Protein AF-0000000076754221 (afdb_homodimer)

Structure (mmCIF, N/CA/C/O backbone):
data_AF-0000000076754221-model_v1
#
loop_
_entity.id
_entity.type
_entity.pdbx_description
1 polymer 'Acetyltransferase, GNAT family'
#
loop_
_atom_site.group_PDB
_atom_site.id
_atom_site.type_symbol
_atom_site.label_atom_id
_atom_site.label_alt_id
_atom_site.label_comp_id
_atom_site.label_asym_id
_atom_site.label_entity_id
_atom_site.label_seq_id
_atom_site.pdbx_PDB_ins_code
_atom_site.Cartn_x
_atom_site.Cartn_y
_atom_site.Cartn_z
_atom_site.occupancy
_atom_site.B_iso_or_equiv
_atom_site.auth_seq_id
_atom_site.auth_comp_id
_atom_site.auth_asym_id
_atom_site.auth_atom_id
_atom_site.pdbx_PDB_model_num
ATOM 1 N N . MET A 1 1 ? -5.25 28.203 28.406 1 48.31 1 MET A N 1
ATOM 2 C CA . MET A 1 1 ? -6.469 28.344 27.609 1 48.31 1 MET A CA 1
ATOM 3 C C . MET A 1 1 ? -6.492 27.328 26.469 1 48.31 1 MET A C 1
ATOM 5 O O . MET A 1 1 ? -5.461 27.078 25.844 1 48.31 1 MET A O 1
ATOM 9 N N . THR A 1 2 ? -7.422 26.406 26.375 1 66.31 2 THR A N 1
ATOM 10 C CA . THR A 1 2 ? -7.41 25.344 25.375 1 66.31 2 THR A CA 1
ATOM 11 C C . THR A 1 2 ? -7.492 25.922 23.969 1 66.31 2 THR A C 1
ATOM 13 O O . THR A 1 2 ? -8.312 26.797 23.688 1 66.31 2 THR A O 1
ATOM 16 N N . GLN A 1 3 ? -6.383 25.859 23.156 1 85.06 3 GLN A N 1
ATOM 17 C CA . GLN A 1 3 ? -6.332 26.375 21.797 1 85.06 3 GLN A CA 1
ATOM 18 C C . GLN A 1 3 ? -7.527 25.906 20.969 1 85.06 3 GLN A C 1
ATOM 20 O O . GLN A 1 3 ? -7.941 24.75 21.094 1 85.06 3 GLN A O 1
ATOM 25 N N . ASN A 1 4 ? -8.188 26.953 20.406 1 93.69 4 ASN A N 1
ATOM 26 C CA . ASN A 1 4 ? -9.289 26.609 19.5 1 93.69 4 ASN A CA 1
ATOM 27 C C . ASN A 1 4 ? -8.773 26.047 18.172 1 93.69 4 ASN A C 1
ATOM 29 O O . ASN A 1 4 ? -8.141 26.766 17.406 1 93.69 4 ASN A O 1
ATOM 33 N N . ILE A 1 5 ? -8.93 24.781 17.969 1 97.44 5 ILE A N 1
ATOM 34 C CA . ILE A 1 5 ? -8.523 24.109 16.75 1 97.44 5 ILE A CA 1
ATOM 35 C C . ILE A 1 5 ? -9.758 23.781 15.906 1 97.44 5 ILE A C 1
ATOM 37 O O . ILE A 1 5 ? -10.695 23.141 16.391 1 97.44 5 ILE A O 1
ATOM 41 N N . GLU A 1 6 ? -9.797 24.281 14.641 1 98.38 6 GLU A N 1
ATOM 42 C CA . GLU A 1 6 ? -10.922 24.062 13.734 1 98.38 6 GLU A CA 1
ATOM 43 C C . GLU A 1 6 ? -10.453 23.469 12.414 1 98.38 6 GLU A C 1
ATOM 45 O O . GLU A 1 6 ? -9.328 23.719 11.977 1 98.38 6 GLU A O 1
ATOM 50 N N . LEU A 1 7 ? -11.281 22.656 11.875 1 98.81 7 LEU A N 1
ATOM 51 C CA . LEU A 1 7 ? -11.094 22.172 10.516 1 98.81 7 LEU A CA 1
ATOM 52 C C . LEU A 1 7 ? -12.055 22.859 9.547 1 98.81 7 LEU A C 1
ATOM 54 O O . LEU A 1 7 ? -13.273 22.75 9.703 1 98.81 7 LEU A O 1
ATOM 58 N N . VAL A 1 8 ? -11.484 23.562 8.586 1 98.69 8 VAL A N 1
ATOM 59 C CA . VAL A 1 8 ? -12.328 24.344 7.68 1 98.69 8 VAL A CA 1
ATOM 60 C C . VAL A 1 8 ? -11.836 24.156 6.246 1 98.69 8 VAL A C 1
ATOM 62 O O . VAL A 1 8 ? -10.727 23.672 6.016 1 98.69 8 VAL A O 1
ATOM 65 N N . SER A 1 9 ? -12.688 24.547 5.281 1 98.69 9 SER A N 1
ATOM 66 C CA . SER A 1 9 ? -12.25 24.516 3.889 1 98.69 9 SER A CA 1
ATOM 67 C C . SER A 1 9 ? -11.172 25.562 3.625 1 98.69 9 SER A C 1
ATOM 69 O O . SER A 1 9 ? -11.188 26.641 4.219 1 98.69 9 SER A O 1
ATOM 71 N N . PHE A 1 10 ? -10.281 25.203 2.729 1 98.75 10 PHE A N 1
ATOM 72 C CA . PHE A 1 10 ? -9.32 26.203 2.262 1 98.75 10 PHE A CA 1
ATOM 73 C C . PHE A 1 10 ? -10.016 27.266 1.421 1 98.75 10 PHE A C 1
ATOM 75 O O . PHE A 1 10 ? -11.039 27 0.789 1 98.75 10 PHE A O 1
ATOM 82 N N . ASN A 1 11 ? -9.539 28.438 1.477 1 98.12 11 ASN A N 1
ATOM 83 C CA . ASN A 1 11 ? -9.812 29.531 0.555 1 98.12 11 ASN A CA 1
ATOM 84 C C . ASN A 1 11 ? -8.523 30.25 0.145 1 98.12 11 ASN A C 1
ATOM 86 O O . ASN A 1 11 ? -7.43 29.812 0.498 1 98.12 11 ASN A O 1
ATOM 90 N N . GLU A 1 12 ? -8.602 31.25 -0.594 1 98 12 GLU A N 1
ATOM 91 C CA . GLU A 1 12 ? -7.41 31.922 -1.114 1 98 12 GLU A CA 1
ATOM 92 C C . GLU A 1 12 ? -6.527 32.438 0.019 1 98 12 GLU A C 1
ATOM 94 O O . GLU A 1 12 ? -5.301 32.344 -0.043 1 98 12 GLU A O 1
ATOM 99 N N . ASN A 1 13 ? -7.117 33 1.005 1 98.12 13 ASN A N 1
ATOM 100 C CA . ASN A 1 13 ? -6.367 33.531 2.133 1 98.12 13 ASN A CA 1
ATOM 101 C C . ASN A 1 13 ? -5.609 32.469 2.883 1 98.12 13 ASN A C 1
ATOM 103 O O . ASN A 1 13 ? -4.449 32.625 3.252 1 98.12 13 ASN A O 1
ATOM 107 N N . LYS A 1 14 ? -6.266 31.438 3.1 1 98.56 14 LYS A N 1
ATOM 108 C CA . LYS A 1 14 ? -5.633 30.312 3.801 1 98.56 14 LYS A CA 1
ATOM 109 C C . LYS A 1 14 ? -4.551 29.672 2.939 1 98.56 14 LYS A C 1
ATOM 111 O O . LYS A 1 14 ? -3.518 29.234 3.455 1 98.56 14 LYS A O 1
ATOM 116 N N . LEU A 1 15 ? -4.812 29.625 1.638 1 98.69 15 LEU A N 1
ATOM 117 C CA . LEU A 1 15 ? -3.771 29.156 0.726 1 98.69 15 LEU A CA 1
ATOM 118 C C . LEU A 1 15 ? -2.529 30.047 0.838 1 98.69 15 LEU A C 1
ATOM 120 O O . LEU A 1 15 ? -1.405 29.531 0.859 1 98.69 15 LEU A O 1
ATOM 124 N N . ARG A 1 16 ? -2.781 31.328 0.866 1 98.56 16 ARG A N 1
ATOM 125 C CA . ARG A 1 16 ? -1.656 32.25 0.98 1 98.56 16 ARG A CA 1
ATOM 126 C C . ARG A 1 16 ? -0.883 32 2.273 1 98.56 16 ARG A C 1
ATOM 128 O O . ARG A 1 16 ? 0.35 32 2.273 1 98.56 16 ARG A O 1
ATOM 135 N N . ALA A 1 17 ? -1.583 31.828 3.326 1 98.25 17 ALA A N 1
ATOM 136 C CA . ALA A 1 17 ? -0.956 31.609 4.625 1 98.25 17 ALA A CA 1
ATOM 137 C C . ALA A 1 17 ? -0.091 30.344 4.605 1 98.25 17 ALA A C 1
ATOM 139 O O . ALA A 1 17 ? 1.051 30.359 5.07 1 98.25 17 ALA A O 1
ATOM 140 N N . VAL A 1 18 ? -0.614 29.219 4 1 98.06 18 VAL A N 1
ATOM 141 C CA . VAL A 1 18 ? 0.148 27.984 4.043 1 98.06 18 VAL A CA 1
ATOM 142 C C . VAL A 1 18 ? 1.281 28.031 3.021 1 98.06 18 VAL A C 1
ATOM 144 O O . VAL A 1 18 ? 2.324 27.406 3.209 1 98.06 18 VAL A O 1
ATOM 147 N N . TRP A 1 19 ? 1.092 28.797 1.983 1 98.62 19 TRP A N 1
ATOM 148 C CA . TRP A 1 19 ? 2.197 29.031 1.06 1 98.62 19 TRP A CA 1
ATOM 149 C C . TRP A 1 19 ? 3.369 29.688 1.771 1 98.62 19 TRP A C 1
ATOM 151 O O . TRP A 1 19 ? 4.512 29.25 1.648 1 98.62 19 TRP A O 1
ATOM 161 N N . GLU A 1 20 ? 3.082 30.703 2.508 1 97.81 20 GLU A N 1
ATOM 162 C CA . GLU A 1 20 ? 4.113 31.438 3.242 1 97.81 20 GLU A CA 1
ATOM 163 C C . GLU A 1 20 ? 4.789 30.547 4.273 1 97.81 20 GLU A C 1
ATOM 165 O O . GLU A 1 20 ? 6.008 30.609 4.461 1 97.81 20 GLU A O 1
ATOM 170 N N . LEU A 1 21 ? 4.062 29.719 4.828 1 96.81 21 LEU A N 1
ATOM 171 C CA . LEU A 1 21 ? 4.535 28.891 5.93 1 96.81 21 LEU A CA 1
ATOM 172 C C . LEU A 1 21 ? 5.328 27.688 5.41 1 96.81 21 LEU A C 1
ATOM 174 O O . LEU A 1 21 ? 6.332 27.297 6.012 1 96.81 21 LEU A O 1
ATOM 178 N N . GLY A 1 22 ? 4.844 27.172 4.27 1 97.06 22 GLY A N 1
ATOM 179 C 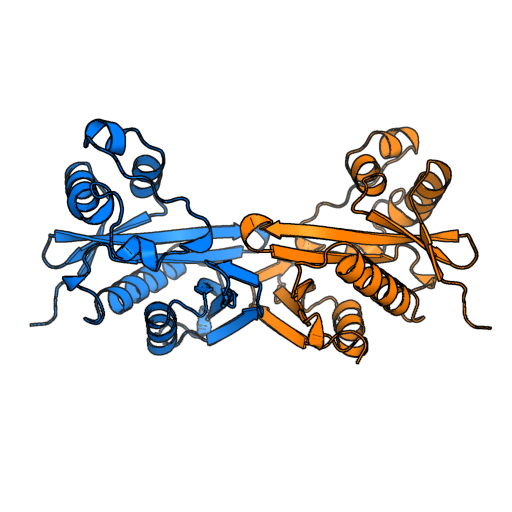CA . GLY A 1 22 ? 5.312 25.828 3.982 1 97.06 22 GLY A CA 1
ATOM 180 C C . GLY A 1 22 ? 5.828 25.672 2.564 1 97.06 22 GLY A C 1
ATOM 181 O O . GLY A 1 22 ? 6.527 24.703 2.26 1 97.06 22 GLY A O 1
ATOM 182 N N . PHE A 1 23 ? 5.605 26.625 1.66 1 98.25 23 PHE A N 1
ATOM 183 C CA . PHE A 1 23 ? 5.871 26.312 0.26 1 98.25 23 PHE A CA 1
ATOM 184 C C . PHE A 1 23 ? 6.691 27.422 -0.395 1 98.25 23 PHE A C 1
ATOM 186 O O . PHE A 1 23 ? 6.965 27.359 -1.596 1 98.25 23 PHE A O 1
ATOM 193 N N . ARG A 1 24 ? 7.02 28.359 0.407 1 97.25 24 ARG A N 1
ATOM 194 C CA . ARG A 1 24 ? 7.824 29.453 -0.128 1 97.25 24 ARG A CA 1
ATOM 195 C C . ARG A 1 24 ? 9.312 29.125 -0.063 1 97.25 24 ARG A C 1
ATOM 197 O O . ARG A 1 24 ? 10.055 29.406 -1.004 1 97.25 24 ARG A O 1
ATOM 204 N N . ASP A 1 25 ? 9.695 28.484 0.996 1 96.19 25 ASP A N 1
ATOM 205 C CA . ASP A 1 25 ? 11.102 28.156 1.229 1 96.19 25 ASP A CA 1
ATOM 206 C C . ASP A 1 25 ? 11.492 26.859 0.531 1 96.19 25 ASP A C 1
ATOM 208 O O . ASP A 1 25 ? 10.688 25.938 0.432 1 96.19 25 ASP A O 1
ATOM 212 N N . SER A 1 26 ? 12.758 26.766 0.149 1 95.06 26 SER A N 1
ATOM 213 C CA . SER A 1 26 ? 13.234 25.594 -0.593 1 95.06 26 SER A CA 1
ATOM 214 C C . SER A 1 26 ? 13.414 24.391 0.323 1 95.06 26 SER A C 1
ATOM 216 O O . SER A 1 26 ? 13.32 23.25 -0.124 1 95.06 26 SER A O 1
ATOM 218 N N . GLU A 1 27 ? 13.648 24.641 1.594 1 94.69 27 GLU A N 1
ATOM 219 C CA . GLU A 1 27 ? 13.883 23.531 2.521 1 94.69 27 GLU A CA 1
ATOM 220 C C . GLU A 1 27 ? 13.133 23.75 3.836 1 94.69 27 GLU A C 1
ATOM 222 O O . GLU A 1 27 ? 13.758 23.859 4.895 1 94.69 27 GLU A O 1
ATOM 227 N N . PRO A 1 28 ? 11.867 23.719 3.699 1 95.75 28 PRO A N 1
ATOM 228 C CA . PRO A 1 28 ? 11.117 23.906 4.949 1 95.75 28 PRO A CA 1
ATOM 229 C C . PRO A 1 28 ? 11.242 22.703 5.883 1 95.75 28 PRO A C 1
ATOM 231 O O . PRO A 1 28 ? 11.414 21.562 5.418 1 95.75 28 PRO A O 1
ATOM 234 N N . GLU A 1 29 ? 11.109 22.844 7.129 1 95.19 29 GLU A N 1
ATOM 235 C CA . GLU A 1 29 ? 11.312 21.797 8.125 1 95.19 29 GLU A CA 1
ATOM 236 C C . GLU A 1 29 ? 10.305 20.672 7.961 1 95.19 29 GLU A C 1
ATOM 238 O O . GLU A 1 29 ? 10.656 19.5 8.047 1 95.19 29 GLU A O 1
ATOM 243 N N . TRP A 1 30 ? 9.094 21.016 7.758 1 96.44 30 TRP A N 1
ATOM 244 C CA . TRP A 1 30 ? 8.047 20 7.676 1 96.44 30 TRP A CA 1
ATOM 245 C C . TRP A 1 30 ? 8.359 18.984 6.578 1 96.44 30 TRP A C 1
ATOM 247 O O . TRP A 1 30 ? 8.023 17.797 6.703 1 96.44 30 TRP A O 1
ATOM 257 N N . ALA A 1 31 ? 8.992 19.406 5.523 1 96.5 31 ALA A N 1
ATOM 258 C CA . ALA A 1 31 ? 9.266 18.562 4.371 1 96.5 31 ALA A CA 1
ATOM 259 C C . ALA A 1 31 ? 10.336 17.516 4.699 1 96.5 31 ALA A C 1
ATOM 261 O O . ALA A 1 31 ? 10.43 16.484 4.031 1 96.5 31 ALA A O 1
ATOM 262 N N . ARG A 1 32 ? 11.07 17.766 5.742 1 94.31 32 ARG A N 1
ATOM 263 C CA . ARG A 1 32 ? 12.102 16.844 6.176 1 94.31 32 ARG A CA 1
ATOM 264 C C . ARG A 1 32 ? 11.484 15.586 6.789 1 94.31 32 ARG A C 1
ATOM 266 O O . ARG A 1 32 ? 12.141 14.547 6.875 1 94.31 32 ARG A O 1
ATOM 273 N N . TRP A 1 33 ? 10.281 15.68 7.133 1 93.44 33 TRP A N 1
ATOM 274 C CA . TRP A 1 33 ? 9.656 14.57 7.855 1 93.44 33 TRP A CA 1
ATOM 275 C C . TRP A 1 33 ? 8.531 13.953 7.043 1 93.44 33 TRP A C 1
ATOM 277 O O . TRP A 1 33 ? 8.102 12.828 7.316 1 93.44 33 TRP A O 1
ATOM 287 N N . ASP A 1 34 ? 8.078 14.75 6.133 1 95.44 34 ASP A N 1
ATOM 288 C CA . ASP A 1 34 ? 6.984 14.273 5.301 1 95.44 34 ASP A CA 1
ATOM 289 C C . ASP A 1 34 ? 7.508 13.516 4.078 1 95.44 34 ASP A C 1
ATOM 291 O O . ASP A 1 34 ? 7.586 14.078 2.984 1 95.44 34 ASP A O 1
ATOM 295 N N . ALA A 1 35 ? 7.809 12.273 4.227 1 95.69 35 ALA A N 1
ATOM 296 C CA . ALA A 1 35 ? 8.242 11.336 3.191 1 95.69 35 ALA A CA 1
ATOM 297 C C . ALA A 1 35 ? 9.383 11.93 2.367 1 95.69 35 ALA A C 1
ATOM 299 O O . ALA A 1 35 ? 9.344 11.906 1.135 1 95.69 35 ALA A O 1
ATOM 300 N N . PRO A 1 36 ? 10.383 12.391 3.02 1 96.06 36 PRO A N 1
ATOM 301 C CA . PRO A 1 36 ? 11.469 13.078 2.314 1 96.06 36 PRO A CA 1
ATOM 302 C C . PRO A 1 36 ? 12.18 12.172 1.307 1 96.06 36 PRO A C 1
ATOM 304 O O . PRO A 1 36 ? 12.812 12.664 0.366 1 96.06 36 PRO A O 1
ATOM 307 N N . TYR A 1 37 ? 11.953 10.93 1.404 1 95.56 37 TYR A N 1
ATOM 308 C CA . TYR A 1 37 ? 12.633 9.945 0.57 1 95.56 37 TYR A CA 1
ATOM 309 C C . TYR A 1 37 ? 12 9.883 -0.817 1 95.56 37 TYR A C 1
ATOM 311 O O . TYR A 1 37 ? 12.562 9.273 -1.732 1 95.56 37 TYR A O 1
ATOM 319 N N . PHE A 1 38 ? 10.953 10.5 -1.11 1 95.38 38 PHE A N 1
ATOM 320 C CA . PHE A 1 38 ? 10.375 10.594 -2.445 1 95.38 38 PHE A CA 1
ATOM 321 C C . PHE A 1 38 ? 10.898 11.828 -3.174 1 95.38 38 PHE A C 1
ATOM 323 O O . PHE A 1 38 ? 10.828 11.906 -4.402 1 95.38 38 PHE A O 1
ATOM 330 N N . GLN A 1 39 ? 11.383 12.781 -2.441 1 91.62 39 GLN A N 1
ATOM 331 C CA . GLN A 1 39 ? 11.992 14 -2.965 1 91.62 39 GLN A CA 1
ATOM 332 C C . GLN A 1 39 ? 11.023 14.75 -3.877 1 91.62 39 GLN A C 1
ATOM 334 O O . GLN A 1 39 ? 11.391 15.18 -4.969 1 91.62 39 GLN A O 1
ATOM 339 N N . GLU A 1 40 ? 9.773 14.922 -3.375 1 92.75 40 GLU A N 1
ATOM 340 C CA . GLU A 1 40 ? 8.727 15.477 -4.238 1 92.75 40 GLU A CA 1
ATOM 341 C C . GLU A 1 40 ? 8.422 16.922 -3.875 1 92.75 40 GLU A C 1
ATOM 343 O O . GLU A 1 40 ? 7.734 17.625 -4.621 1 92.75 40 GLU A O 1
ATOM 348 N N . TYR A 1 41 ? 8.992 17.406 -2.838 1 96.56 41 TYR A N 1
ATOM 349 C CA . TYR A 1 41 ? 8.727 18.781 -2.414 1 96.56 41 TYR A CA 1
ATOM 350 C C . TYR A 1 41 ? 9.172 19.781 -3.475 1 96.56 41 TYR A C 1
ATOM 352 O O . TYR A 1 41 ? 10.242 19.625 -4.062 1 96.56 41 TYR A O 1
ATOM 360 N N . GLN A 1 42 ? 8.312 20.812 -3.635 1 96.31 42 GLN A N 1
ATOM 361 C CA . GLN A 1 42 ? 8.609 21.922 -4.52 1 96.31 42 GLN A CA 1
ATOM 362 C C . GLN A 1 42 ? 8.211 23.25 -3.885 1 96.31 42 GLN A C 1
ATOM 364 O O . GLN A 1 42 ? 7.094 23.391 -3.377 1 96.31 42 GLN A O 1
ATOM 369 N N . ALA A 1 43 ? 9.133 24.141 -3.947 1 97.88 43 ALA A N 1
ATOM 370 C CA . ALA A 1 43 ? 8.828 25.5 -3.521 1 97.88 43 ALA A CA 1
ATOM 371 C C . ALA A 1 43 ? 8.273 26.328 -4.68 1 97.88 43 ALA A C 1
ATOM 373 O O . ALA A 1 43 ? 8.531 26.016 -5.848 1 97.88 43 ALA A O 1
ATOM 374 N N . TYR A 1 44 ? 7.527 27.312 -4.328 1 98.5 44 TYR A N 1
ATOM 375 C CA . TYR A 1 44 ? 6.98 28.25 -5.301 1 98.5 44 TYR A CA 1
ATOM 376 C C . TYR A 1 44 ? 7.395 29.672 -4.977 1 98.5 44 TYR A C 1
ATOM 378 O O . TYR A 1 44 ? 7.125 30.172 -3.883 1 98.5 44 TYR A O 1
ATOM 386 N N . GLU A 1 45 ? 7.941 30.328 -5.895 1 97.25 45 GLU A N 1
ATOM 387 C CA . GLU A 1 45 ? 8.492 31.656 -5.668 1 97.25 45 GLU A CA 1
ATOM 388 C C . GLU A 1 45 ? 7.375 32.688 -5.461 1 97.25 45 GLU A C 1
ATOM 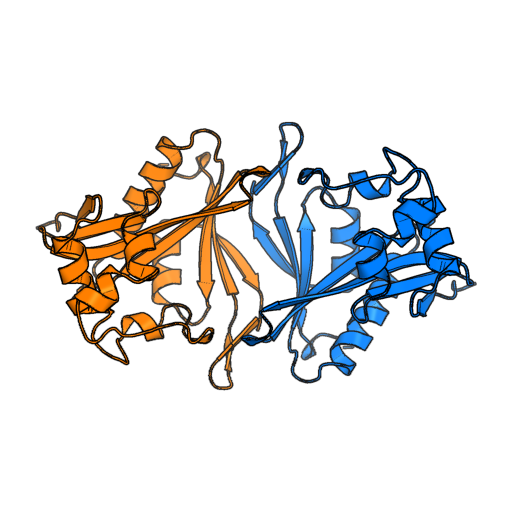390 O O . GLU A 1 45 ? 7.512 33.594 -4.652 1 97.25 45 GLU A O 1
ATOM 395 N N . SER A 1 46 ? 6.312 32.531 -6.234 1 98.31 46 SER A N 1
ATOM 396 C CA . SER A 1 46 ? 5.191 33.438 -6.102 1 98.31 46 SER A CA 1
ATOM 397 C C . SER A 1 46 ? 3.926 32.719 -5.664 1 98.31 46 SER A C 1
ATOM 399 O O . SER A 1 46 ? 3.762 31.516 -5.93 1 98.31 46 SER A O 1
ATOM 401 N N . PHE A 1 47 ? 3.109 33.5 -5.031 1 98.5 47 PHE A N 1
ATOM 402 C CA . PHE A 1 47 ? 1.821 32.906 -4.656 1 98.5 47 PHE A CA 1
ATOM 403 C C . PHE A 1 47 ? 1.024 32.531 -5.891 1 98.5 47 PHE A C 1
ATOM 405 O O . PHE A 1 47 ? 0.306 31.516 -5.875 1 98.5 47 PHE A O 1
ATOM 412 N N . GLU A 1 48 ? 1.137 33.25 -6.926 1 98.44 48 GLU A N 1
ATOM 413 C CA . GLU A 1 48 ? 0.419 32.938 -8.164 1 98.44 48 GLU A CA 1
ATOM 414 C C . GLU A 1 48 ? 0.815 31.578 -8.711 1 98.44 48 GLU A C 1
ATOM 416 O O . GLU A 1 48 ? -0.044 30.797 -9.125 1 98.44 48 GLU A O 1
ATOM 421 N N . ASP A 1 49 ? 2.098 31.328 -8.695 1 98.56 49 ASP A N 1
ATOM 422 C CA . ASP A 1 49 ? 2.578 30.016 -9.141 1 98.56 49 ASP A CA 1
ATOM 423 C C . ASP A 1 49 ? 2.055 28.906 -8.242 1 98.56 49 ASP A C 1
ATOM 425 O O . ASP A 1 49 ? 1.653 27.844 -8.727 1 98.56 49 ASP A O 1
ATOM 429 N N . PHE A 1 50 ? 2.086 29.203 -7.016 1 98.69 50 PHE A N 1
ATOM 430 C CA . PHE A 1 50 ? 1.573 28.234 -6.055 1 98.69 50 PHE A CA 1
ATOM 431 C C . PHE A 1 50 ? 0.083 27.984 -6.27 1 98.69 50 PHE A C 1
ATOM 433 O O . PHE A 1 50 ? -0.361 26.844 -6.363 1 98.69 50 PHE A O 1
ATOM 440 N N . ALA A 1 51 ? -0.654 29 -6.348 1 98.5 51 ALA A N 1
ATOM 441 C CA . ALA A 1 51 ? -2.109 28.938 -6.457 1 98.5 51 ALA A CA 1
ATOM 442 C C . ALA A 1 51 ? -2.531 28.203 -7.719 1 98.5 51 ALA A C 1
ATOM 444 O O . ALA A 1 51 ? -3.627 27.625 -7.777 1 98.5 51 ALA A O 1
ATOM 445 N N . SER A 1 52 ? -1.678 28.109 -8.742 1 98.06 52 SER A N 1
ATOM 446 C CA . SER A 1 52 ? -1.993 27.438 -10.008 1 98.06 52 SER A CA 1
ATOM 447 C C . SER A 1 52 ? -1.435 26.016 -10.039 1 98.06 52 SER A C 1
ATOM 449 O O . SER A 1 52 ? -1.575 25.312 -11.039 1 98.06 52 SER A O 1
ATOM 451 N N . SER A 1 53 ? -0.85 25.641 -8.977 1 98.31 53 SER A N 1
ATOM 452 C CA . SER A 1 53 ? -0.166 24.359 -8.93 1 98.31 53 SER A CA 1
ATOM 453 C C . SER A 1 53 ? -1.133 23.234 -8.57 1 98.31 53 SER A C 1
ATOM 455 O O . SER A 1 53 ? -2.266 23.484 -8.156 1 98.31 53 SER A O 1
ATOM 457 N N . GLY A 1 54 ? -0.681 22 -8.719 1 98 54 GLY A N 1
ATOM 458 C CA . GLY A 1 54 ? -1.438 20.828 -8.289 1 98 54 GLY A CA 1
ATOM 459 C C . GLY A 1 54 ? -1.607 20.766 -6.781 1 98 54 GLY A C 1
ATOM 460 O O . GLY A 1 54 ? -2.604 20.219 -6.293 1 98 54 GLY A O 1
ATOM 461 N N . VAL A 1 55 ? -0.615 21.281 -6.047 1 98.19 55 VAL A N 1
ATOM 462 C CA . VAL A 1 55 ? -0.699 21.297 -4.59 1 98.19 55 VAL A CA 1
ATOM 463 C C . VAL A 1 55 ? -1.904 22.125 -4.152 1 98.19 55 VAL A C 1
ATOM 465 O O . VAL A 1 55 ? -2.697 21.672 -3.318 1 98.19 55 VAL A O 1
ATOM 468 N N . ALA A 1 56 ? -1.991 23.312 -4.695 1 98.69 56 ALA A N 1
ATOM 469 C CA . ALA A 1 56 ? -3.121 24.172 -4.363 1 98.69 56 ALA A CA 1
ATOM 470 C C . ALA A 1 56 ? -4.445 23.516 -4.734 1 98.69 56 ALA A C 1
ATOM 472 O O . ALA A 1 56 ? -5.41 23.562 -3.971 1 98.69 56 ALA A O 1
ATOM 473 N N . ALA A 1 57 ? -4.52 22.922 -5.922 1 98.69 57 ALA A N 1
ATOM 474 C CA . ALA A 1 57 ? -5.727 22.219 -6.348 1 98.69 57 ALA A CA 1
ATOM 475 C C . ALA A 1 57 ? -6.102 21.125 -5.363 1 98.69 57 ALA A C 1
ATOM 477 O O . ALA A 1 57 ? -7.277 20.938 -5.035 1 98.69 57 ALA A O 1
ATOM 478 N N . PHE A 1 58 ? -5.133 20.469 -4.895 1 98.62 58 PHE A N 1
ATOM 479 C CA . PHE A 1 58 ? -5.328 19.422 -3.896 1 98.62 58 PHE A CA 1
ATOM 480 C C . PHE A 1 58 ? -5.863 20.016 -2.598 1 98.62 58 PHE A C 1
ATOM 482 O O . PHE A 1 58 ? -6.863 19.531 -2.057 1 98.62 58 PHE A O 1
ATOM 489 N N . LEU A 1 59 ? -5.266 21.031 -2.088 1 98.81 59 LEU A N 1
ATOM 490 C CA . LEU A 1 59 ? -5.656 21.672 -0.832 1 98.81 59 LEU A CA 1
ATOM 491 C C . LEU A 1 59 ? -7.09 22.188 -0.906 1 98.81 59 LEU A C 1
ATOM 493 O O . LEU A 1 59 ? -7.809 22.188 0.096 1 98.81 59 LEU A O 1
ATOM 497 N N . LEU A 1 60 ? -7.512 22.562 -2.072 1 98.75 60 LEU A N 1
ATOM 498 C CA . LEU A 1 60 ? -8.836 23.141 -2.26 1 98.75 60 LEU A CA 1
ATOM 499 C C . LEU A 1 60 ? -9.891 22.062 -2.432 1 98.75 60 LEU A C 1
ATOM 501 O O . LEU A 1 60 ? -11.094 22.344 -2.371 1 98.75 60 LEU A O 1
ATOM 505 N N . SER A 1 61 ? -9.477 20.828 -2.598 1 98.56 61 SER A N 1
ATOM 506 C CA . SER A 1 61 ? -10.406 19.734 -2.863 1 98.56 61 SER A CA 1
ATOM 507 C C . SER A 1 61 ? -11.242 19.406 -1.629 1 98.56 61 SER A C 1
ATOM 509 O O . SER A 1 61 ? -10.914 19.844 -0.521 1 98.56 61 SER A O 1
ATOM 511 N N . GLU A 1 62 ? -12.305 18.656 -1.817 1 97.62 62 GLU A N 1
ATOM 512 C CA . GLU A 1 62 ? -13.227 18.297 -0.742 1 97.62 62 GLU A CA 1
ATOM 513 C C . GLU A 1 62 ? -12.602 17.281 0.198 1 97.62 62 GLU A C 1
ATOM 515 O O . GLU A 1 62 ? -13.133 17.016 1.284 1 97.62 62 GLU A O 1
ATOM 520 N N . ARG A 1 63 ? -11.531 16.672 -0.109 1 98.19 63 ARG A N 1
ATOM 521 C CA . ARG A 1 63 ? -10.93 15.633 0.715 1 98.19 63 ARG A CA 1
ATOM 522 C C . ARG A 1 63 ? -9.906 16.219 1.677 1 98.19 63 ARG A C 1
ATOM 524 O O . ARG A 1 63 ? -9.227 15.484 2.396 1 98.19 63 ARG A O 1
ATOM 531 N N . VAL A 1 64 ? -9.766 17.547 1.573 1 98.94 64 VAL A N 1
ATOM 532 C CA . VAL A 1 64 ? -8.797 18.203 2.436 1 98.94 64 VAL A CA 1
ATOM 533 C C . VAL A 1 64 ? -9.484 19.297 3.262 1 98.94 64 VAL A C 1
ATOM 535 O O . VAL A 1 64 ? -10.414 19.938 2.785 1 98.94 64 VAL A O 1
ATOM 538 N N . ARG A 1 65 ? -9.031 19.438 4.508 1 98.94 65 ARG A N 1
ATOM 539 C CA . ARG A 1 65 ? -9.406 20.578 5.332 1 98.94 65 ARG A CA 1
ATOM 540 C C . ARG A 1 65 ? -8.172 21.266 5.914 1 98.94 65 ARG A C 1
ATOM 542 O O . ARG A 1 65 ? -7.168 20.609 6.195 1 98.94 65 ARG A O 1
ATOM 549 N N . CYS A 1 66 ? -8.344 22.516 6.086 1 98.94 66 CYS A N 1
ATOM 550 C CA . CYS A 1 66 ? -7.316 23.344 6.723 1 98.94 66 CYS A CA 1
ATOM 551 C C . CYS A 1 66 ? -7.406 23.25 8.242 1 98.94 66 CYS A C 1
ATOM 553 O O . CYS A 1 66 ? -8.492 23.328 8.812 1 98.94 66 CYS A O 1
ATOM 555 N N . ILE A 1 67 ? -6.285 23.016 8.844 1 98.81 67 ILE A N 1
ATOM 556 C CA . ILE A 1 67 ? -6.191 23.125 10.297 1 98.81 67 ILE A CA 1
ATOM 557 C C . ILE A 1 67 ? -5.973 24.594 10.688 1 98.81 67 ILE A C 1
ATOM 559 O O . ILE A 1 67 ? -4.945 25.188 10.352 1 98.81 67 ILE A O 1
ATOM 563 N N . GLN A 1 68 ? -6.938 25.125 11.445 1 97.94 68 GLN A N 1
ATOM 564 C CA . GLN A 1 68 ? -6.84 26.484 11.953 1 97.94 68 GLN A CA 1
ATOM 565 C C . GLN A 1 68 ? -6.699 26.5 13.469 1 97.94 68 GLN A C 1
ATOM 567 O O . GLN A 1 68 ? -7.449 25.828 14.172 1 97.94 68 GLN A O 1
ATOM 572 N N . VAL A 1 69 ? -5.68 27.25 13.922 1 97.44 69 VAL A N 1
ATOM 573 C CA . VAL A 1 69 ? -5.504 27.484 15.352 1 97.44 69 VAL A CA 1
ATOM 574 C C . VAL A 1 69 ? -5.711 28.969 15.648 1 97.44 69 VAL A C 1
ATOM 576 O O . VAL A 1 69 ? -4.961 29.828 15.164 1 97.44 69 VAL A O 1
ATOM 579 N N . GLU A 1 70 ? -6.719 29.297 16.391 1 95.19 70 GLU A N 1
ATOM 580 C CA . GLU A 1 70 ? -7.051 30.688 16.688 1 95.19 70 GLU A CA 1
ATOM 581 C C . GLU A 1 70 ? -7.184 31.516 15.414 1 95.19 70 GLU A C 1
ATOM 583 O O . GLU A 1 70 ? -6.613 32.594 15.312 1 95.19 70 GLU A O 1
ATOM 588 N N . GLY A 1 71 ? -7.727 30.875 14.445 1 95.06 71 GLY A N 1
ATOM 589 C CA . GLY A 1 71 ? -8.055 31.562 13.203 1 95.06 71 GLY A CA 1
ATOM 590 C C . GLY A 1 71 ? -6.926 31.562 12.195 1 95.06 71 GLY A C 1
ATOM 591 O O . GLY A 1 71 ? -7.09 32.031 11.062 1 95.06 71 GLY A O 1
ATOM 592 N N . GLN A 1 72 ? -5.789 31.031 12.602 1 96.69 72 GLN A N 1
ATOM 593 C CA . GLN A 1 72 ? -4.629 31 11.719 1 96.69 72 GLN A CA 1
ATOM 594 C C . GLN A 1 72 ? -4.457 29.641 11.07 1 96.69 72 GLN A C 1
ATOM 596 O O . GLN A 1 72 ? -4.484 28.609 11.758 1 96.69 72 GLN A O 1
ATOM 601 N N . ALA A 1 73 ? -4.266 29.656 9.727 1 98.38 73 ALA A N 1
ATOM 602 C CA . ALA A 1 73 ? -4.004 28.422 9 1 98.38 73 ALA A CA 1
ATOM 603 C C . ALA A 1 73 ? -2.604 27.891 9.297 1 98.38 73 ALA A C 1
ATOM 605 O O . ALA A 1 73 ? -1.611 28.594 9.07 1 98.38 73 ALA A O 1
ATOM 606 N N . VAL A 1 74 ? -2.492 26.594 9.734 1 98.19 74 VAL A N 1
ATOM 607 C CA . VAL A 1 74 ? -1.171 26.141 10.156 1 98.19 74 VAL A CA 1
ATOM 608 C C . VAL A 1 74 ? -0.864 24.797 9.516 1 98.19 74 VAL A C 1
ATOM 610 O O . VAL A 1 74 ? 0.274 24.312 9.562 1 98.19 74 VAL A O 1
ATOM 613 N N . GLY A 1 75 ? -1.926 24.125 8.938 1 98.56 75 GLY A N 1
ATOM 614 C CA . GLY A 1 75 ? -1.726 22.781 8.398 1 98.56 75 GLY A CA 1
ATOM 615 C C . GLY A 1 75 ? -2.938 22.266 7.652 1 98.56 75 GLY A C 1
ATOM 616 O O . GLY A 1 75 ? -3.828 23.031 7.285 1 98.56 75 GLY A O 1
ATOM 617 N N . MET A 1 76 ? -2.898 20.953 7.371 1 98.88 76 MET A N 1
ATOM 618 C CA . MET A 1 76 ? -3.996 20.312 6.645 1 98.88 76 MET A CA 1
ATOM 619 C C . MET A 1 76 ? -4.195 18.875 7.102 1 98.88 76 MET A C 1
ATOM 621 O O . MET A 1 76 ? -3.275 18.25 7.637 1 98.88 76 MET A O 1
ATOM 625 N N . VAL A 1 77 ? -5.383 18.406 7 1 98.88 77 VAL A N 1
ATOM 626 C CA . VAL A 1 77 ? -5.738 16.984 7.055 1 98.88 77 VAL A CA 1
ATOM 627 C C . VAL A 1 77 ? -6.324 16.547 5.715 1 98.88 77 VAL A C 1
ATOM 629 O O . VAL A 1 77 ? -6.871 17.375 4.973 1 98.88 77 VAL A O 1
ATOM 632 N N . SER A 1 78 ? -6.125 15.32 5.41 1 98.88 78 SER A N 1
ATOM 633 C CA . SER A 1 78 ? -6.621 14.781 4.148 1 98.88 78 SER A CA 1
ATOM 634 C C . SER A 1 78 ? -7.16 13.367 4.324 1 98.88 78 SER A C 1
ATOM 636 O O . SER A 1 78 ? -6.867 12.703 5.32 1 98.88 78 SER A O 1
ATOM 638 N N . ARG A 1 79 ? -8 12.93 3.475 1 98.81 79 ARG A N 1
ATOM 639 C CA . ARG A 1 79 ? -8.414 11.539 3.355 1 98.81 79 ARG A CA 1
ATOM 640 C C . ARG A 1 79 ? -8.406 11.086 1.898 1 98.81 79 ARG A C 1
ATOM 642 O O . ARG A 1 79 ? -8.75 11.859 1.003 1 98.81 79 ARG A O 1
ATOM 649 N N . THR A 1 80 ? -7.918 9.953 1.645 1 98.56 80 THR A N 1
ATOM 650 C CA . THR A 1 80 ? -7.793 9.398 0.302 1 98.56 80 THR A CA 1
ATOM 651 C C . THR A 1 80 ? -8.18 7.926 0.289 1 98.56 80 THR A C 1
ATOM 653 O O . THR A 1 80 ? -7.812 7.172 1.194 1 98.56 80 THR A O 1
ATOM 656 N N . TRP A 1 81 ? -8.922 7.543 -0.761 1 98.56 81 TRP A N 1
ATOM 657 C CA . TRP A 1 81 ? -9.219 6.129 -0.947 1 98.56 81 TRP A CA 1
ATOM 658 C C . TRP A 1 81 ? -7.973 5.371 -1.403 1 98.56 81 TRP A C 1
ATOM 660 O O . TRP A 1 81 ? -7.379 5.703 -2.432 1 98.56 81 TRP A O 1
ATOM 670 N N . GLU A 1 82 ? -7.539 4.445 -0.564 1 98.38 82 GLU A N 1
ATOM 671 C CA . GLU A 1 82 ? -6.594 3.463 -1.081 1 98.38 82 GLU A CA 1
ATOM 672 C C . GLU A 1 82 ? -7.25 2.564 -2.125 1 98.38 82 GLU A C 1
ATOM 674 O O . GLU A 1 82 ? -6.648 2.264 -3.158 1 98.38 82 GLU A O 1
ATOM 679 N N . ASP A 1 83 ? -8.461 2.146 -1.786 1 98.12 83 ASP A N 1
ATOM 680 C CA . ASP A 1 83 ? -9.305 1.399 -2.717 1 98.12 83 ASP A CA 1
ATOM 681 C C . ASP A 1 83 ? -10.781 1.558 -2.369 1 98.12 83 ASP A C 1
ATOM 683 O O . ASP A 1 83 ? -11.25 1.02 -1.365 1 98.12 83 ASP A O 1
ATOM 687 N N . ARG A 1 84 ? -11.469 2.258 -3.209 1 97.62 84 ARG A N 1
ATOM 688 C CA . ARG A 1 84 ? -12.867 2.559 -2.926 1 97.62 84 ARG A CA 1
ATOM 689 C C . ARG A 1 84 ? -13.719 1.294 -2.957 1 97.62 84 ARG A C 1
ATOM 691 O O . ARG A 1 84 ? -14.641 1.137 -2.152 1 97.62 84 ARG A O 1
ATOM 698 N N . GLN A 1 85 ? -13.43 0.401 -3.828 1 96.75 85 GLN A N 1
ATOM 699 C CA . GLN A 1 85 ? -14.203 -0.822 -4.004 1 96.75 85 GLN A CA 1
ATOM 700 C C . GLN A 1 85 ? -14.195 -1.666 -2.734 1 96.75 85 GLN A C 1
ATOM 702 O O . GLN A 1 85 ? -15.195 -2.297 -2.395 1 96.75 85 GLN A O 1
ATOM 707 N N . THR A 1 86 ? -13.109 -1.678 -2.025 1 98.19 86 THR A N 1
ATOM 708 C CA . THR A 1 86 ? -13 -2.529 -0.846 1 98.19 86 THR A CA 1
ATOM 709 C C . THR A 1 86 ? -13.094 -1.7 0.431 1 98.19 86 THR A C 1
ATOM 711 O O . THR A 1 86 ? -12.789 -2.189 1.521 1 98.19 86 THR A O 1
ATOM 714 N N . ARG A 1 87 ? -13.398 -0.372 0.313 1 98.38 87 ARG A N 1
ATOM 715 C CA . ARG A 1 87 ? -13.672 0.519 1.437 1 98.38 87 ARG A CA 1
ATOM 716 C C . ARG A 1 87 ? -12.422 0.722 2.291 1 98.38 87 ARG A C 1
ATOM 718 O O . ARG A 1 87 ? -12.484 0.611 3.518 1 98.38 87 ARG A O 1
ATOM 725 N N . TRP A 1 88 ? -11.32 0.881 1.619 1 98.81 88 TRP A N 1
ATOM 726 C CA . TRP A 1 88 ? -10.039 1.147 2.256 1 98.81 88 TRP A CA 1
ATOM 727 C C . TRP A 1 88 ? -9.641 2.611 2.096 1 98.81 88 TRP A C 1
ATOM 729 O O . TRP A 1 88 ? -9.312 3.055 0.992 1 98.81 88 TRP A O 1
ATOM 739 N N . MET A 1 89 ? -9.688 3.328 3.205 1 98.88 89 MET A N 1
ATOM 740 C CA . MET A 1 89 ? -9.391 4.758 3.191 1 98.88 89 MET A CA 1
ATOM 741 C C . MET A 1 89 ? -8.273 5.094 4.176 1 98.88 89 MET A C 1
ATOM 743 O O . MET A 1 89 ? -8.195 4.5 5.25 1 98.88 89 MET A O 1
ATOM 747 N N . GLU A 1 90 ? -7.441 6.02 3.828 1 98.88 90 GLU A N 1
ATOM 748 C CA . GLU A 1 90 ? -6.395 6.531 4.703 1 98.88 90 GLU A CA 1
ATOM 749 C C . GLU A 1 90 ? -6.539 8.039 4.918 1 98.88 90 GLU A C 1
ATOM 751 O O . GLU A 1 90 ? -7.051 8.742 4.051 1 98.88 90 GLU A O 1
ATOM 756 N N . VAL A 1 91 ? -6.051 8.43 6.043 1 98.88 91 VAL A N 1
ATOM 757 C CA . VAL A 1 91 ? -6.02 9.859 6.348 1 98.88 91 VAL A CA 1
ATOM 758 C C . VAL A 1 91 ? -4.57 10.336 6.449 1 98.88 91 VAL A C 1
ATOM 760 O O . VAL A 1 91 ? -3.652 9.523 6.578 1 98.88 91 VAL A O 1
ATOM 763 N N . GLY A 1 92 ? -4.398 11.562 6.285 1 98.5 92 GLY A N 1
ATOM 764 C CA . GLY A 1 92 ? -3.109 12.227 6.434 1 98.5 92 GLY A CA 1
ATOM 765 C C . GLY A 1 92 ? -3.195 13.547 7.168 1 98.5 92 GLY A C 1
ATOM 766 O O . GLY A 1 92 ? -4.285 14.094 7.348 1 98.5 92 GLY A O 1
ATOM 767 N N . ILE A 1 93 ? -2.043 14.023 7.605 1 98.69 93 ILE A N 1
ATOM 768 C CA . ILE A 1 93 ? -1.955 15.289 8.32 1 98.69 93 ILE A CA 1
ATOM 769 C C . ILE A 1 93 ? -0.576 15.914 8.102 1 98.69 93 ILE A C 1
ATOM 771 O O . ILE A 1 93 ? 0.43 15.203 8.055 1 98.69 93 ILE A O 1
ATOM 775 N N . VAL A 1 94 ? -0.582 17.141 7.938 1 98.31 94 VAL A N 1
ATOM 776 C CA . VAL A 1 94 ? 0.652 17.922 7.914 1 98.31 94 VAL A CA 1
ATOM 777 C C . VAL A 1 94 ? 0.469 19.219 8.719 1 98.31 94 VAL A C 1
ATOM 779 O O . VAL A 1 94 ? -0.541 19.906 8.57 1 98.31 94 VAL A O 1
ATOM 782 N N . ILE A 1 95 ? 1.354 19.484 9.578 1 98.06 95 ILE A N 1
ATOM 783 C CA . ILE A 1 95 ? 1.462 20.781 10.227 1 98.06 95 ILE A CA 1
ATOM 784 C C . ILE A 1 95 ? 2.652 21.547 9.648 1 98.06 95 ILE A C 1
ATOM 786 O O . ILE A 1 95 ? 3.803 21.141 9.812 1 98.06 95 ILE A O 1
ATOM 790 N N . TYR A 1 96 ? 2.381 22.625 9.023 1 97.94 96 TYR A N 1
ATOM 791 C CA . TYR A 1 96 ? 3.432 23.391 8.359 1 97.94 96 TYR A CA 1
ATOM 792 C C . TYR A 1 96 ? 4.176 24.281 9.344 1 97.94 96 TYR A C 1
ATOM 794 O O . TYR A 1 96 ? 5.367 24.547 9.172 1 97.94 96 TYR A O 1
ATOM 802 N N . ASP A 1 97 ? 3.521 24.703 10.344 1 95.62 97 ASP A N 1
ATOM 803 C CA . ASP A 1 97 ? 4.094 25.594 11.352 1 95.62 97 ASP A CA 1
ATOM 804 C C . ASP A 1 97 ? 4.84 24.797 12.422 1 95.62 97 ASP A C 1
ATOM 806 O O . ASP A 1 97 ? 4.223 24.25 13.336 1 95.62 97 ASP A O 1
ATOM 810 N N . ALA A 1 98 ? 6.07 24.844 12.414 1 92.62 98 ALA A N 1
ATOM 811 C CA . ALA A 1 98 ? 6.906 24.062 13.32 1 92.62 98 ALA A CA 1
ATOM 812 C C . ALA A 1 98 ? 6.66 24.453 14.773 1 92.62 98 ALA A C 1
ATOM 814 O O . ALA A 1 98 ? 6.871 23.656 15.688 1 92.62 98 ALA A O 1
ATOM 815 N N . ASN A 1 99 ? 6.188 25.672 14.93 1 92.25 99 ASN A N 1
ATOM 816 C CA . ASN A 1 99 ? 5.926 26.156 16.281 1 92.25 99 ASN A CA 1
ATOM 817 C C . ASN A 1 99 ? 4.738 25.438 16.906 1 92.25 99 ASN A C 1
ATOM 819 O O . ASN A 1 99 ? 4.52 25.531 18.125 1 92.25 99 ASN A O 1
ATOM 823 N N . ARG A 1 100 ? 4.102 24.734 16.125 1 93.44 100 ARG A N 1
ATOM 824 C CA . ARG A 1 100 ? 2.908 24.047 16.625 1 93.44 100 ARG A CA 1
ATOM 825 C C . ARG A 1 100 ? 3.178 22.562 16.828 1 93.44 100 ARG A C 1
ATOM 827 O O . ARG A 1 100 ? 2.293 21.828 17.266 1 93.44 100 ARG A O 1
ATOM 834 N N . TRP A 1 101 ? 4.336 22.109 16.609 1 92.38 101 TRP A N 1
ATOM 835 C CA . TRP A 1 101 ? 4.676 20.703 16.812 1 92.38 101 TRP A CA 1
ATOM 836 C C . TRP A 1 101 ? 4.77 20.359 18.297 1 92.38 101 TRP A C 1
ATOM 838 O O . TRP A 1 101 ? 5.234 21.188 19.094 1 92.38 101 TRP A O 1
ATOM 848 N N . ASN A 1 102 ? 4.328 19.219 18.594 1 91 102 ASN A N 1
ATOM 849 C CA . ASN A 1 102 ? 4.379 18.688 19.953 1 91 102 ASN A CA 1
ATOM 850 C C . ASN A 1 102 ? 3.551 19.531 20.906 1 91 102 ASN A C 1
ATOM 852 O O . ASN A 1 102 ? 3.938 19.719 22.062 1 91 102 ASN A O 1
ATOM 856 N N . THR A 1 103 ? 2.551 20.156 20.359 1 93.06 103 THR A N 1
ATOM 857 C CA . THR A 1 103 ? 1.685 20.984 21.188 1 93.06 103 THR A CA 1
ATOM 858 C C . THR A 1 103 ? 0.3 20.344 21.312 1 93.06 103 THR A C 1
ATOM 860 O O . THR A 1 103 ? -0.57 20.875 22.016 1 93.06 103 THR A O 1
ATOM 863 N N . GLY A 1 104 ? 0.147 19.281 20.609 1 95.12 104 GLY A N 1
ATOM 864 C CA . GLY A 1 104 ? -1.148 18.625 20.656 1 95.12 104 GLY A CA 1
ATOM 865 C C . GLY A 1 104 ? -2.061 19.031 19.516 1 95.12 104 GLY A C 1
ATOM 866 O O . GLY A 1 104 ? -3.111 18.406 19.312 1 95.12 104 GLY A O 1
ATOM 867 N N . VAL A 1 105 ? -1.703 20 18.75 1 97.19 105 VAL A N 1
ATOM 868 C CA . VAL A 1 105 ? -2.502 20.5 17.625 1 97.19 105 VAL A CA 1
ATOM 869 C C . VAL A 1 105 ? -2.752 19.375 16.625 1 97.19 105 VAL A C 1
ATOM 871 O O . VAL A 1 105 ? -3.893 19.141 16.219 1 97.19 105 VAL A O 1
ATOM 874 N N . GLY A 1 106 ? -1.706 18.672 16.234 1 97.44 106 GLY A N 1
ATOM 875 C CA . GLY A 1 106 ? -1.856 17.594 15.273 1 97.44 106 GLY A CA 1
ATOM 876 C C . GLY A 1 106 ? -2.789 16.5 15.758 1 97.44 106 GLY A C 1
ATOM 877 O O . GLY A 1 106 ? -3.666 16.047 15.016 1 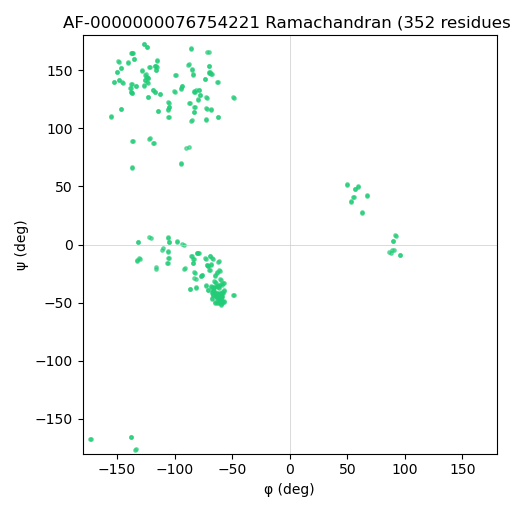97.44 106 GLY A O 1
ATOM 878 N N . ARG A 1 107 ? -2.594 16.125 16.969 1 97.88 107 ARG A N 1
ATOM 879 C CA . ARG A 1 107 ? -3.408 15.062 17.547 1 97.88 107 ARG A CA 1
ATOM 880 C C . ARG A 1 107 ? -4.883 15.453 17.562 1 97.88 107 ARG A C 1
ATOM 882 O O . ARG A 1 107 ? -5.742 14.664 17.172 1 97.88 107 ARG A O 1
ATOM 889 N N . LYS A 1 108 ? -5.18 16.625 18.016 1 98.06 108 LYS A N 1
ATOM 890 C CA . LYS A 1 108 ? -6.559 17.094 18.078 1 98.06 108 LYS A CA 1
ATOM 891 C C . LYS A 1 108 ? -7.168 17.219 16.688 1 98.06 108 LYS A C 1
ATOM 893 O O . LYS A 1 108 ? -8.328 16.859 16.484 1 98.06 108 LYS A O 1
ATOM 898 N N . ALA A 1 109 ? -6.426 17.734 15.75 1 98.62 109 ALA A N 1
ATOM 899 C CA . ALA A 1 109 ? -6.902 17.859 14.375 1 98.62 109 ALA A CA 1
ATOM 900 C C . ALA A 1 109 ? -7.23 16.484 13.781 1 98.62 109 ALA A C 1
ATOM 902 O O . ALA A 1 109 ? -8.281 16.297 13.164 1 98.62 109 ALA A O 1
ATOM 903 N N . LEU A 1 110 ? -6.316 15.562 13.992 1 98.62 110 LEU A N 1
ATOM 904 C CA . LEU A 1 110 ? -6.516 14.219 13.469 1 98.62 110 LEU A CA 1
ATOM 905 C C . LEU A 1 110 ? -7.707 13.539 14.141 1 98.62 110 LEU A C 1
ATOM 907 O O . LEU A 1 110 ? -8.461 12.805 13.492 1 98.62 110 LEU A O 1
ATOM 911 N N . GLU A 1 111 ? -7.867 13.781 15.367 1 98.56 111 GLU A N 1
ATOM 912 C CA . GLU A 1 111 ? -9.023 13.266 16.094 1 98.56 111 GLU A CA 1
ATOM 913 C C . GLU A 1 111 ? -10.328 13.766 15.484 1 98.56 111 GLU A C 1
ATOM 915 O O . GLU A 1 111 ? -11.234 12.984 15.188 1 98.56 111 GLU A O 1
ATOM 920 N N . LYS A 1 112 ? -10.445 15.039 15.312 1 98.62 112 LYS A N 1
ATOM 921 C CA . LYS A 1 112 ? -11.633 15.633 14.703 1 98.62 112 LYS A CA 1
ATOM 922 C C . LYS A 1 112 ? -11.867 15.102 13.297 1 98.62 112 LYS A C 1
ATOM 924 O O . LYS A 1 112 ? -12.992 14.789 12.914 1 98.62 112 LYS A O 1
ATOM 929 N N . TRP A 1 113 ? -10.805 14.984 12.57 1 98.88 113 TRP A N 1
ATOM 930 C CA . TRP A 1 113 ? -10.891 14.531 11.18 1 98.88 113 TRP A CA 1
ATOM 931 C C . TRP A 1 113 ? -11.336 13.078 11.109 1 98.88 113 TRP A C 1
ATOM 933 O O . TRP A 1 113 ? -12.141 12.711 10.242 1 98.88 113 TRP A O 1
ATOM 943 N N . THR A 1 114 ? -10.82 12.305 11.984 1 98.81 114 THR A N 1
ATOM 944 C CA . THR A 1 114 ? -11.211 10.906 12.062 1 98.81 114 THR A CA 1
ATOM 945 C C . THR A 1 114 ? -12.703 10.773 12.367 1 98.81 114 THR A C 1
ATOM 947 O O . THR A 1 114 ? -13.414 10.047 11.68 1 98.81 114 THR A O 1
ATOM 950 N N . THR A 1 115 ? -13.148 11.516 13.359 1 98.69 115 THR A N 1
ATOM 951 C CA . THR A 1 115 ? -14.555 11.516 13.719 1 98.69 115 THR A CA 1
ATOM 952 C C . THR A 1 115 ? -15.414 11.961 12.539 1 98.69 115 THR A C 1
ATOM 954 O O . THR A 1 115 ? -16.406 11.312 12.211 1 98.69 115 THR A O 1
ATOM 957 N N . ASN A 1 116 ? -15.008 13.047 11.953 1 98.5 116 ASN A N 1
ATOM 958 C CA . ASN A 1 116 ? -15.719 13.578 10.797 1 98.5 116 ASN A CA 1
ATOM 959 C C . ASN A 1 116 ? -15.773 12.562 9.656 1 98.5 116 ASN A C 1
ATOM 961 O O . ASN A 1 116 ? -16.812 12.422 9 1 98.5 116 ASN A O 1
ATOM 965 N N . THR A 1 117 ? -14.695 11.836 9.406 1 98.75 117 THR A N 1
ATOM 966 C CA . THR A 1 117 ? -14.609 10.883 8.305 1 98.75 117 THR A CA 1
ATOM 967 C C . THR A 1 117 ? -15.547 9.695 8.539 1 98.75 117 THR A C 1
ATOM 969 O O . THR A 1 117 ? -16.297 9.312 7.648 1 98.75 117 THR A O 1
ATOM 972 N N . PHE A 1 118 ? -15.531 9.141 9.719 1 98.62 118 PHE A N 1
ATOM 973 C CA . PHE A 1 118 ? -16.438 8.047 10.031 1 98.62 118 PHE A CA 1
ATOM 974 C C . PHE A 1 118 ? -17.891 8.5 9.922 1 98.62 118 PHE A C 1
ATOM 976 O O . PHE A 1 118 ? -18.766 7.727 9.516 1 98.62 118 PHE A O 1
ATOM 983 N N . ALA A 1 119 ? -18.203 9.703 10.32 1 98.25 119 ALA A N 1
ATOM 984 C CA . ALA A 1 119 ? -19.562 10.227 10.203 1 98.25 119 ALA A CA 1
ATOM 985 C C . ALA A 1 119 ? -19.969 10.359 8.742 1 98.25 119 ALA A C 1
ATOM 987 O O . ALA A 1 119 ? -21.109 10.055 8.383 1 98.25 119 ALA A O 1
ATOM 988 N N . ARG A 1 120 ? -19.094 10.789 7.945 1 98.12 120 ARG A N 1
ATOM 989 C CA . ARG A 1 120 ? -19.375 11.062 6.539 1 98.12 120 ARG A CA 1
ATOM 990 C C . ARG A 1 120 ? -19.547 9.766 5.75 1 98.12 120 ARG A C 1
ATOM 992 O O . ARG A 1 120 ? -20.312 9.711 4.793 1 98.12 120 ARG A O 1
ATOM 999 N N . PHE A 1 121 ? -18.797 8.812 6.117 1 98.25 121 PHE A N 1
ATOM 1000 C CA . PHE A 1 121 ? -18.812 7.535 5.406 1 98.25 121 PHE A CA 1
ATOM 1001 C C . PHE A 1 121 ? -19.266 6.406 6.324 1 98.25 121 PHE A C 1
ATOM 1003 O O . PHE A 1 121 ? -18.438 5.656 6.844 1 98.25 121 PHE A O 1
ATOM 1010 N N . PRO A 1 122 ? -20.469 6.172 6.422 1 97.19 122 PRO A N 1
ATOM 1011 C CA . PRO A 1 122 ? -20.984 5.195 7.383 1 97.19 122 PRO A CA 1
ATOM 1012 C C . PRO A 1 122 ? -20.609 3.762 7.027 1 97.19 122 PRO A C 1
ATOM 1014 O O . PRO A 1 122 ? -20.609 2.883 7.895 1 97.19 122 PRO A O 1
ATOM 1017 N N . GLU A 1 123 ? -20.203 3.48 5.781 1 96.56 123 GLU A N 1
ATOM 1018 C CA . GLU A 1 123 ? -19.844 2.131 5.344 1 96.56 123 GLU A CA 1
ATOM 1019 C C . GLU A 1 123 ? -18.406 1.79 5.719 1 96.56 123 GLU A C 1
ATOM 1021 O O . GLU A 1 123 ? -18 0.626 5.652 1 96.56 123 GLU A O 1
ATOM 1026 N N . LEU A 1 124 ? -17.688 2.75 6.098 1 98.12 124 LEU A N 1
ATOM 1027 C CA . LEU A 1 124 ? -16.266 2.555 6.387 1 98.12 124 LEU A CA 1
ATOM 1028 C C . LEU A 1 124 ? -16.078 1.911 7.758 1 98.12 124 LEU A C 1
ATOM 1030 O O . LEU A 1 124 ? -16.562 2.432 8.766 1 98.12 124 LEU A O 1
ATOM 1034 N N . GLU A 1 125 ? -15.312 0.827 7.836 1 98.31 125 GLU A N 1
ATOM 1035 C CA . GLU A 1 125 ? -15.094 0.126 9.094 1 98.31 125 GLU A CA 1
ATOM 1036 C C . GLU A 1 125 ? -13.695 0.393 9.648 1 98.31 125 GLU A C 1
ATOM 1038 O O . GLU A 1 125 ? -13.406 0.077 10.797 1 98.31 125 GLU A O 1
ATOM 1043 N N . HIS A 1 126 ? -12.914 0.944 8.859 1 98.88 126 HIS A N 1
ATOM 1044 C CA . HIS A 1 126 ? -11.5 1.11 9.164 1 98.88 126 HIS A CA 1
ATOM 1045 C C . HIS A 1 126 ? -10.961 2.418 8.602 1 98.88 126 HIS A C 1
ATOM 1047 O O . HIS A 1 126 ? -11.336 2.822 7.496 1 98.88 126 HIS A O 1
ATOM 1053 N N . LEU A 1 127 ? -10.164 3.066 9.328 1 98.88 127 LEU A N 1
ATOM 1054 C CA . LEU A 1 127 ? -9.367 4.184 8.836 1 98.88 127 LEU A CA 1
ATOM 1055 C C . LEU A 1 127 ? -7.891 3.973 9.141 1 98.88 127 LEU A C 1
ATOM 1057 O O . LEU A 1 127 ? -7.535 3.541 10.242 1 98.88 127 LEU A O 1
ATOM 1061 N N . GLY A 1 128 ? -7.078 4.273 8.156 1 98.88 128 GLY A N 1
ATOM 1062 C CA . GLY A 1 128 ? -5.652 4.062 8.352 1 98.88 128 GLY A CA 1
ATOM 1063 C C . GLY A 1 128 ? -4.824 5.305 8.07 1 98.88 128 GLY A C 1
ATOM 1064 O O . GLY A 1 128 ? -5.344 6.297 7.551 1 98.88 128 GLY A O 1
ATOM 1065 N N . LEU A 1 129 ? -3.6 5.258 8.359 1 98.75 129 LEU A N 1
ATOM 1066 C CA . LEU A 1 129 ? -2.588 6.23 7.961 1 98.75 129 LEU A CA 1
ATOM 1067 C C . LEU A 1 129 ? -1.225 5.562 7.809 1 98.75 129 LEU A C 1
ATOM 1069 O O . LEU A 1 129 ? -0.942 4.562 8.469 1 98.75 129 LEU A O 1
ATOM 1073 N N . THR A 1 130 ? -0.44 6.023 6.949 1 98.75 130 THR A N 1
ATOM 1074 C CA . THR A 1 130 ? 0.889 5.496 6.66 1 98.75 130 THR A CA 1
ATOM 1075 C C . THR A 1 130 ? 1.964 6.531 6.98 1 98.75 130 THR A C 1
ATOM 1077 O O . THR A 1 130 ? 1.804 7.715 6.676 1 98.75 130 THR A O 1
ATOM 1080 N N . THR A 1 131 ? 2.959 6.148 7.684 1 98.62 131 THR A N 1
ATOM 1081 C CA . THR A 1 131 ? 4.164 6.926 7.949 1 98.62 131 THR A CA 1
ATOM 1082 C C . THR A 1 131 ? 5.41 6.051 7.836 1 98.62 131 THR A C 1
ATOM 1084 O O . THR A 1 131 ? 5.395 5.031 7.141 1 98.62 131 THR A O 1
ATOM 1087 N N . TRP A 1 132 ? 6.52 6.551 8.336 1 98.69 132 TRP A N 1
ATOM 1088 C CA . TRP A 1 132 ? 7.77 5.805 8.273 1 98.69 132 TRP A CA 1
ATOM 1089 C C . TRP A 1 132 ? 8.508 5.859 9.609 1 98.69 132 TRP A C 1
ATOM 1091 O O . TRP A 1 132 ? 8.234 6.734 10.438 1 98.69 132 TRP A O 1
ATOM 1101 N N . SER A 1 133 ? 9.375 4.953 9.812 1 98.75 133 SER A N 1
ATOM 1102 C CA . SER A 1 133 ? 9.969 4.742 11.125 1 98.75 133 SER A CA 1
ATOM 1103 C C . SER A 1 133 ? 10.859 5.918 11.531 1 98.75 133 SER A C 1
ATOM 1105 O O . SER A 1 133 ? 11.227 6.051 12.703 1 98.75 133 SER A O 1
ATOM 1107 N N . GLY A 1 134 ? 11.156 6.781 10.625 1 97.94 134 GLY A N 1
ATOM 1108 C CA . GLY A 1 134 ? 11.914 7.98 10.953 1 97.94 134 GLY A CA 1
ATOM 1109 C C . GLY A 1 134 ? 11.039 9.102 11.484 1 97.94 134 GLY A C 1
ATOM 1110 O O . GLY A 1 134 ? 11.547 10.094 12.016 1 97.94 134 GLY A O 1
ATOM 1111 N N . ASN A 1 135 ? 9.75 9.016 11.297 1 97.75 135 ASN A N 1
ATOM 1112 C CA . ASN A 1 135 ? 8.812 10.047 11.742 1 97.75 135 ASN A CA 1
ATOM 1113 C C . ASN A 1 135 ? 8.234 9.719 13.117 1 97.75 135 ASN A C 1
ATOM 1115 O O . ASN A 1 135 ? 7.039 9.453 13.242 1 97.75 135 ASN A O 1
ATOM 1119 N N . ALA A 1 136 ? 9.078 9.805 14.125 1 96.75 136 ALA A N 1
ATOM 1120 C CA . ALA A 1 136 ? 8.711 9.422 15.492 1 96.75 136 ALA A CA 1
ATOM 1121 C C . ALA A 1 136 ? 7.535 10.25 16 1 96.75 136 ALA A C 1
ATOM 1123 O O . ALA A 1 136 ? 6.703 9.75 16.766 1 96.75 136 ALA A O 1
ATOM 1124 N N . ARG A 1 137 ? 7.473 11.445 15.602 1 95.94 137 ARG A N 1
ATOM 1125 C CA . ARG A 1 137 ? 6.395 12.32 16.047 1 95.94 137 ARG A CA 1
ATOM 1126 C C . ARG A 1 137 ? 5.039 11.812 15.57 1 95.94 137 ARG A C 1
ATOM 1128 O O . ARG A 1 137 ? 4.078 11.766 16.344 1 95.94 137 ARG A O 1
ATOM 1135 N N . MET A 1 138 ? 4.965 11.438 14.312 1 97.62 138 MET A N 1
ATOM 1136 C CA . MET A 1 138 ? 3.713 10.922 13.766 1 97.62 138 MET A CA 1
ATOM 1137 C C . MET A 1 138 ? 3.346 9.586 14.414 1 97.62 138 MET A C 1
ATOM 1139 O O . MET A 1 138 ? 2.178 9.336 14.711 1 97.62 138 MET A O 1
ATOM 1143 N N . MET A 1 139 ? 4.316 8.75 14.641 1 98.38 139 MET A N 1
ATOM 1144 C CA . MET A 1 139 ? 4.07 7.473 15.312 1 98.38 139 MET A CA 1
ATOM 1145 C C . MET A 1 139 ? 3.494 7.695 16.703 1 98.38 139 MET A C 1
ATOM 1147 O O . MET A 1 139 ? 2.506 7.059 17.078 1 98.38 139 MET A O 1
ATOM 1151 N N . SER A 1 140 ? 4.105 8.602 17.422 1 97.88 140 SER A N 1
ATOM 1152 C CA . SER A 1 140 ? 3.621 8.93 18.75 1 97.88 140 SER A CA 1
ATOM 1153 C C . SER A 1 140 ? 2.203 9.492 18.703 1 97.88 140 SER A C 1
ATOM 1155 O O . SER A 1 140 ? 1.365 9.141 19.547 1 97.88 140 SER A O 1
ATOM 1157 N N . CYS A 1 141 ? 1.964 10.352 17.766 1 97.81 141 CYS A N 1
ATOM 1158 C CA . CYS A 1 141 ? 0.643 10.945 17.594 1 97.81 141 CYS A CA 1
ATOM 1159 C C . CYS A 1 141 ? -0.419 9.875 17.391 1 97.81 141 CYS A C 1
ATOM 1161 O O . CYS A 1 141 ? -1.44 9.875 18.078 1 97.81 141 CYS A O 1
ATOM 1163 N N . ALA A 1 142 ? -0.186 8.945 16.516 1 98.25 142 ALA A N 1
ATOM 1164 C CA . ALA A 1 142 ? -1.126 7.867 16.234 1 98.25 142 ALA A CA 1
ATOM 1165 C C . ALA A 1 142 ? -1.366 7.012 17.469 1 98.25 142 ALA A C 1
ATOM 1167 O O . ALA A 1 142 ? -2.51 6.684 17.797 1 98.25 142 ALA A O 1
ATOM 1168 N N . LYS A 1 143 ? -0.33 6.707 18.141 1 98.06 143 LYS A N 1
ATOM 1169 C CA . LYS A 1 143 ? -0.429 5.879 19.328 1 98.06 143 LYS A CA 1
ATOM 1170 C C . LYS A 1 143 ? -1.238 6.582 20.422 1 98.06 143 LYS A C 1
ATOM 1172 O O . LYS A 1 143 ? -2.084 5.961 21.078 1 98.06 143 LYS A O 1
ATOM 1177 N N . ARG A 1 144 ? -0.959 7.797 20.594 1 97.44 144 ARG A N 1
ATOM 1178 C CA . ARG A 1 144 ? -1.648 8.562 21.625 1 97.44 144 ARG A CA 1
ATOM 1179 C C . ARG A 1 144 ? -3.137 8.688 21.312 1 97.44 144 ARG A C 1
ATOM 1181 O O . ARG A 1 144 ? -3.953 8.859 22.219 1 97.44 144 ARG A O 1
ATOM 1188 N N . LEU A 1 145 ? -3.477 8.625 20.078 1 97.5 145 LEU A N 1
ATOM 1189 C CA . LEU A 1 145 ? -4.875 8.68 19.672 1 97.5 145 LEU A CA 1
ATOM 1190 C C . LEU A 1 145 ? -5.543 7.316 19.828 1 97.5 145 LEU A C 1
ATOM 1192 O O . LEU A 1 145 ? -6.746 7.18 19.594 1 97.5 145 LEU A O 1
ATOM 1196 N N . GLY A 1 146 ? -4.715 6.312 20.141 1 97.56 146 GLY A N 1
ATOM 1197 C CA . GLY A 1 146 ? -5.262 4.984 20.359 1 97.56 146 GLY A CA 1
ATOM 1198 C C . GLY A 1 146 ? -5.266 4.129 19.109 1 97.56 146 GLY A C 1
ATOM 1199 O O . GLY A 1 146 ? -5.918 3.084 19.062 1 97.56 146 GLY A O 1
ATOM 1200 N N . TRP A 1 147 ? -4.641 4.613 18.031 1 98.62 147 TRP A N 1
ATOM 1201 C CA . TRP A 1 147 ? -4.547 3.791 16.828 1 98.62 147 TRP A CA 1
ATOM 1202 C C . TRP A 1 147 ? -3.604 2.613 17.047 1 98.62 147 TRP A C 1
ATOM 1204 O O . TRP A 1 147 ? -2.635 2.719 17.797 1 98.62 147 TRP A O 1
ATOM 1214 N N . GLN A 1 148 ? -3.879 1.524 16.422 1 98.75 148 GLN A N 1
ATOM 1215 C CA . GLN A 1 148 ? -3.037 0.335 16.5 1 98.75 148 GLN A CA 1
ATOM 1216 C C . GLN A 1 148 ? -2.037 0.289 15.344 1 98.75 148 GLN A C 1
ATOM 1218 O O . GLN A 1 148 ? -2.389 0.574 14.195 1 98.75 148 GLN A O 1
ATOM 1223 N N . GLN A 1 149 ? -0.794 -0.025 15.68 1 98.88 149 GLN A N 1
ATOM 1224 C CA . GLN A 1 149 ? 0.16 -0.289 14.609 1 98.88 149 GLN A CA 1
ATOM 1225 C C . GLN A 1 149 ? -0.183 -1.581 13.875 1 98.88 149 GLN A C 1
ATOM 1227 O O . GLN A 1 149 ? -0.096 -2.67 14.445 1 98.88 149 GLN A O 1
ATOM 1232 N N . GLU A 1 150 ? -0.49 -1.432 12.672 1 98.94 150 GLU A N 1
ATOM 1233 C CA . GLU A 1 150 ? -0.979 -2.58 11.914 1 98.94 150 GLU A CA 1
ATOM 1234 C C . GLU A 1 150 ? 0.078 -3.094 10.938 1 98.94 150 GLU A C 1
ATOM 1236 O O . GLU A 1 150 ? -0.054 -4.188 10.391 1 98.94 150 GLU A O 1
ATOM 1241 N N . ALA A 1 151 ? 1.077 -2.283 10.688 1 98.94 151 ALA A N 1
ATOM 1242 C CA . ALA A 1 151 ? 2.131 -2.715 9.773 1 98.94 151 ALA A CA 1
ATOM 1243 C C . ALA A 1 151 ? 3.477 -2.111 10.156 1 98.94 151 ALA A C 1
ATOM 1245 O O . ALA A 1 151 ? 3.541 -0.97 10.625 1 98.94 151 ALA A O 1
ATOM 1246 N N . CYS A 1 152 ? 4.461 -2.781 10.047 1 98.94 152 CYS A N 1
ATOM 1247 C CA . CYS A 1 152 ? 5.867 -2.389 9.984 1 98.94 152 CYS A CA 1
ATOM 1248 C C . CYS A 1 152 ? 6.602 -3.17 8.898 1 98.94 152 CYS A C 1
ATOM 1250 O O . CYS A 1 152 ? 7.062 -4.289 9.141 1 98.94 152 CYS A O 1
ATOM 1252 N N . ILE A 1 153 ? 6.609 -2.68 7.719 1 98.94 153 ILE A N 1
ATOM 1253 C CA . ILE A 1 153 ? 7.312 -3.301 6.602 1 98.94 153 ILE A CA 1
ATOM 1254 C C . ILE A 1 153 ? 8.781 -2.895 6.625 1 98.94 153 ILE A C 1
ATOM 1256 O O . ILE A 1 153 ? 9.117 -1.737 6.359 1 98.94 153 ILE A O 1
ATOM 1260 N N . ARG A 1 154 ? 9.656 -3.82 6.848 1 98.88 154 ARG A N 1
ATOM 1261 C CA . ARG A 1 154 ? 11.039 -3.553 7.234 1 98.88 154 ARG A CA 1
ATOM 1262 C C . ARG A 1 154 ? 11.883 -3.152 6.027 1 98.88 154 ARG A C 1
ATOM 1264 O O . ARG A 1 154 ? 11.781 -3.77 4.965 1 98.88 154 ARG A O 1
ATOM 1271 N N . ARG A 1 155 ? 12.648 -2.096 6.16 1 98.75 155 ARG A N 1
ATOM 1272 C CA . ARG A 1 155 ? 13.727 -1.707 5.258 1 98.75 155 ARG A CA 1
ATOM 1273 C C . ARG A 1 155 ? 13.203 -1.493 3.842 1 98.75 155 ARG A C 1
ATOM 1275 O O . ARG A 1 155 ? 13.805 -1.968 2.877 1 98.75 155 ARG A O 1
ATOM 1282 N N . VAL A 1 156 ? 12.086 -0.659 3.713 1 98.81 156 VAL A N 1
ATOM 1283 C CA . VAL A 1 156 ? 11.531 -0.429 2.385 1 98.81 156 VAL A CA 1
ATOM 1284 C C . VAL A 1 156 ? 11.531 1.065 2.074 1 98.81 156 VAL A C 1
ATOM 1286 O O . VAL A 1 156 ? 10.938 1.503 1.089 1 98.81 156 VAL A O 1
ATOM 1289 N N . ARG A 1 157 ? 12.109 1.847 2.922 1 98.56 157 ARG A N 1
ATOM 1290 C CA . ARG A 1 157 ? 12.281 3.281 2.721 1 98.56 157 ARG A CA 1
ATOM 1291 C C . ARG A 1 157 ? 13.758 3.67 2.777 1 98.56 157 ARG A C 1
ATOM 1293 O O . ARG A 1 157 ? 14.273 4.012 3.844 1 98.56 157 ARG A O 1
ATOM 1300 N N . TYR A 1 158 ? 14.375 3.641 1.573 1 98.38 158 TYR A N 1
ATOM 1301 C CA . TYR A 1 158 ? 15.789 4.008 1.479 1 98.38 158 TYR A CA 1
ATOM 1302 C C . TYR A 1 158 ? 15.945 5.516 1.315 1 98.38 158 TYR A C 1
ATOM 1304 O O . TYR A 1 158 ? 15.43 6.102 0.362 1 98.38 158 TYR A O 1
ATOM 1312 N N . TRP A 1 159 ? 16.656 6.121 2.223 1 97.5 159 TRP A N 1
ATOM 1313 C CA . TRP A 1 159 ? 16.844 7.57 2.232 1 97.5 159 TRP A CA 1
ATOM 1314 C C . TRP A 1 159 ? 18.219 7.945 2.764 1 97.5 159 TRP A C 1
ATOM 1316 O O . TRP A 1 159 ? 18.578 7.594 3.893 1 97.5 159 TRP A O 1
ATOM 1326 N N . GLN A 1 160 ? 19.047 8.562 1.927 1 96.31 160 GLN A N 1
ATOM 1327 C CA . GLN A 1 160 ? 20.359 9.055 2.289 1 96.31 160 GLN A CA 1
ATOM 1328 C C . GLN A 1 160 ? 21.219 7.949 2.885 1 96.31 160 GLN A C 1
ATOM 1330 O O . GLN A 1 160 ? 21.828 8.125 3.945 1 96.31 160 GLN A O 1
ATOM 1335 N N . GLY A 1 161 ? 21.141 6.816 2.34 1 97.25 161 GLY A N 1
ATOM 1336 C CA . GLY A 1 161 ? 22.031 5.73 2.701 1 97.25 161 GLY A CA 1
ATOM 1337 C C . GLY A 1 161 ? 21.516 4.871 3.836 1 97.25 161 GLY A C 1
ATOM 1338 O O . GLY A 1 161 ? 22.188 3.949 4.289 1 97.25 161 GLY A O 1
ATOM 1339 N N . THR A 1 162 ? 20.344 5.191 4.262 1 97.94 162 THR A N 1
ATOM 1340 C CA . THR A 1 162 ? 19.797 4.48 5.41 1 97.94 162 THR A CA 1
ATOM 1341 C C . THR A 1 162 ? 18.422 3.898 5.082 1 97.94 162 THR A C 1
ATOM 1343 O O . THR A 1 162 ? 17.609 4.547 4.418 1 97.94 162 THR A O 1
ATOM 1346 N N . TYR A 1 163 ? 18.156 2.688 5.578 1 98.25 163 TYR A N 1
ATOM 1347 C CA . TYR A 1 163 ? 16.844 2.062 5.422 1 98.25 163 TYR A CA 1
ATOM 1348 C C . TYR A 1 163 ? 15.953 2.355 6.621 1 98.25 163 TYR A C 1
ATOM 1350 O O . TYR A 1 163 ? 16.406 2.295 7.766 1 98.25 163 TYR A O 1
ATOM 1358 N N . TYR A 1 164 ? 14.766 2.662 6.293 1 98.69 164 TYR A N 1
ATOM 1359 C CA . TYR A 1 164 ? 13.695 2.805 7.27 1 98.69 164 TYR A CA 1
ATOM 1360 C C . TYR A 1 164 ? 12.516 1.901 6.926 1 98.69 164 TYR A C 1
ATOM 1362 O O . TYR A 1 164 ? 12.492 1.278 5.859 1 98.69 164 TYR A O 1
ATOM 1370 N N . ASP A 1 165 ? 11.625 1.812 7.828 1 98.88 165 ASP A N 1
ATOM 1371 C CA . ASP A 1 165 ? 10.445 0.976 7.652 1 98.88 165 ASP A CA 1
ATOM 1372 C C . ASP A 1 165 ? 9.234 1.812 7.227 1 98.88 165 ASP A C 1
ATOM 1374 O O . ASP A 1 165 ? 9.148 2.994 7.566 1 98.88 165 ASP A O 1
ATOM 1378 N N . SER A 1 166 ? 8.352 1.252 6.398 1 98.88 166 SER A N 1
ATOM 1379 C CA . SER A 1 166 ? 7.004 1.785 6.262 1 98.88 166 SER A CA 1
ATOM 1380 C C . SER A 1 166 ? 6.113 1.333 7.414 1 98.88 166 SER A C 1
ATOM 1382 O O . SER A 1 166 ? 6.031 0.139 7.715 1 98.88 166 SER A O 1
ATOM 1384 N N . VAL A 1 167 ? 5.516 2.227 8.102 1 98.94 167 VAL A N 1
ATOM 1385 C CA . VAL A 1 167 ? 4.703 1.941 9.281 1 98.94 167 VAL A CA 1
ATOM 1386 C C . VAL A 1 167 ? 3.264 2.391 9.031 1 98.94 167 VAL A C 1
ATOM 1388 O O . VAL A 1 167 ? 3.029 3.482 8.508 1 98.94 167 VAL A O 1
ATOM 1391 N N . LYS A 1 168 ? 2.311 1.546 9.344 1 98.94 168 LYS A N 1
ATOM 1392 C CA . LYS A 1 168 ? 0.898 1.888 9.195 1 98.94 168 LYS A CA 1
ATOM 1393 C C . LYS A 1 168 ? 0.153 1.734 10.516 1 98.94 168 LYS A C 1
ATOM 1395 O O . LYS A 1 168 ? 0.403 0.792 11.273 1 98.94 168 LYS A O 1
ATOM 1400 N N . TYR A 1 169 ? -0.673 2.637 10.758 1 98.94 169 TYR A N 1
ATOM 1401 C CA . TYR A 1 169 ? -1.611 2.576 11.867 1 98.94 169 TYR A CA 1
ATOM 1402 C C . TYR A 1 169 ? -3.049 2.521 11.367 1 98.94 169 TYR A C 1
ATOM 1404 O O . TYR A 1 169 ? -3.346 2.973 10.258 1 98.94 169 TYR A O 1
ATOM 1412 N N . GLY A 1 170 ? -3.877 1.938 12.172 1 98.88 170 GLY A N 1
ATOM 1413 C CA . GLY A 1 170 ? -5.289 1.875 11.836 1 98.88 170 GLY A CA 1
ATOM 1414 C C . GLY A 1 170 ? -6.195 1.893 13.055 1 98.88 170 GLY A C 1
ATOM 1415 O O . GLY A 1 170 ? -5.758 1.584 14.164 1 98.88 170 GLY A O 1
ATOM 1416 N N . VAL A 1 171 ? -7.414 2.287 12.867 1 98.88 171 VAL A N 1
ATOM 1417 C CA . VAL A 1 171 ? -8.453 2.262 13.891 1 98.88 171 VAL A CA 1
ATOM 1418 C C . VAL A 1 171 ? -9.766 1.771 13.281 1 98.88 171 VAL A C 1
ATOM 1420 O O . VAL A 1 171 ? -10.117 2.148 12.156 1 98.88 171 VAL A O 1
ATOM 1423 N N . LEU A 1 172 ? -10.422 0.87 13.984 1 98.81 172 LEU A N 1
ATOM 1424 C CA . LEU A 1 172 ? -11.742 0.413 13.57 1 98.81 172 LEU A CA 1
ATOM 1425 C C . LEU A 1 172 ? -12.828 1.362 14.062 1 98.81 172 LEU A C 1
ATOM 1427 O O . LEU A 1 172 ? -12.703 1.957 15.133 1 98.81 172 LEU A O 1
ATOM 1431 N N . ARG A 1 173 ? -13.836 1.448 13.234 1 98 173 ARG A N 1
ATOM 1432 C CA . ARG A 1 173 ? -14.984 2.256 13.625 1 98 173 ARG A CA 1
ATOM 1433 C C . ARG A 1 173 ? -15.453 1.896 15.031 1 98 173 ARG A C 1
ATOM 1435 O O . ARG A 1 173 ? -15.719 2.781 15.852 1 98 173 ARG A O 1
ATOM 1442 N N . GLU A 1 174 ? -15.516 0.634 15.359 1 97.5 174 GLU A N 1
ATOM 1443 C CA . GLU A 1 174 ? -16.047 0.172 16.641 1 97.5 174 GLU A CA 1
ATOM 1444 C C . GLU A 1 174 ? -15.109 0.537 17.797 1 97.5 174 GLU A C 1
ATOM 1446 O O . GLU A 1 174 ? -15.523 0.571 18.953 1 97.5 174 GLU A O 1
ATOM 1451 N N . GLU A 1 175 ? -13.875 0.754 17.469 1 97.25 175 GLU A N 1
ATOM 1452 C CA . GLU A 1 175 ? -12.875 1.142 18.469 1 97.25 175 GLU A CA 1
ATOM 1453 C C . GLU A 1 175 ? -12.922 2.643 18.734 1 97.25 175 GLU A C 1
ATOM 1455 O O . GLU A 1 175 ? -12.445 3.105 19.766 1 97.25 175 GLU A O 1
ATOM 1460 N N . TRP A 1 176 ? -13.445 3.32 17.719 1 96.25 176 TRP A N 1
ATOM 1461 C CA . TRP A 1 176 ? -13.328 4.773 17.766 1 96.25 176 TRP A CA 1
ATOM 1462 C C . TRP A 1 176 ? -14.43 5.379 18.625 1 96.25 176 TRP A C 1
ATOM 1464 O O . TRP A 1 176 ? -15.617 5.074 18.438 1 96.25 176 TRP A O 1
ATOM 1474 N N . GLY A 1 177 ? -14.07 6.289 19.547 1 81.19 177 GLY A N 1
ATOM 1475 C CA . GLY A 1 177 ? -14.992 6.996 20.406 1 81.19 177 GLY A CA 1
ATOM 1476 C C . GLY A 1 177 ? -15.289 6.246 21.703 1 81.19 177 GLY A C 1
ATOM 1477 O O . GLY A 1 177 ? -16.109 6.691 22.5 1 81.19 177 GLY A O 1
ATOM 1478 N N . LYS A 1 178 ? -14.797 5.051 21.781 1 76.81 178 LYS A N 1
ATOM 1479 C CA . LYS A 1 178 ? -14.969 4.34 23.031 1 76.81 178 LYS A CA 1
ATOM 1480 C C . LYS A 1 178 ? -13.922 4.77 24.062 1 76.81 178 LYS A C 1
ATOM 1482 O O . LYS A 1 178 ? -12.836 5.211 23.688 1 76.81 178 LYS A O 1
ATOM 1487 N N . MET B 1 1 ? 9.258 -39.281 -6.09 1 48.09 1 MET B N 1
ATOM 1488 C CA . MET B 1 1 ? 10.211 -38.594 -6.973 1 48.09 1 MET B CA 1
ATOM 1489 C C . MET B 1 1 ? 10.039 -37.094 -6.898 1 48.09 1 MET B C 1
ATOM 1491 O O . MET B 1 1 ? 8.914 -36.594 -6.832 1 48.09 1 MET B O 1
ATOM 1495 N N . THR B 1 2 ? 11.008 -36.281 -6.469 1 66.12 2 THR B N 1
ATOM 1496 C CA . THR B 1 2 ? 10.844 -34.875 -6.258 1 66.12 2 THR B CA 1
ATOM 1497 C C . THR B 1 2 ? 10.492 -34.156 -7.566 1 66.12 2 THR B C 1
ATOM 1499 O O . THR B 1 2 ? 11.109 -34.406 -8.602 1 66.12 2 THR B O 1
ATOM 1502 N N . GLN B 1 3 ? 9.219 -33.656 -7.73 1 85.12 3 GLN B N 1
ATOM 1503 C CA . GLN B 1 3 ? 8.766 -32.969 -8.93 1 85.12 3 GLN B CA 1
ATOM 1504 C C . GLN B 1 3 ? 9.758 -31.875 -9.359 1 85.12 3 GLN B C 1
ATOM 1506 O O . GLN B 1 3 ? 10.32 -31.172 -8.516 1 85.12 3 GLN B O 1
ATOM 1511 N N . ASN B 1 4 ? 10.133 -32.031 -10.68 1 93.69 4 ASN B N 1
ATOM 1512 C CA . ASN B 1 4 ? 11 -31 -11.242 1 93.69 4 ASN B CA 1
ATOM 1513 C C . ASN B 1 4 ? 10.242 -29.703 -11.477 1 93.69 4 ASN B C 1
ATOM 1515 O O . ASN B 1 4 ? 9.344 -29.641 -12.32 1 93.69 4 ASN B O 1
ATOM 1519 N N . ILE B 1 5 ? 10.484 -28.719 -10.672 1 97.44 5 ILE B N 1
ATOM 1520 C CA . ILE B 1 5 ? 9.867 -27.391 -10.781 1 97.44 5 ILE B CA 1
ATOM 1521 C C . ILE B 1 5 ? 10.875 -26.391 -11.352 1 97.44 5 ILE B C 1
ATOM 1523 O O . ILE B 1 5 ? 11.977 -26.25 -10.82 1 97.44 5 ILE B O 1
ATOM 1527 N N . GLU B 1 6 ? 10.531 -25.75 -12.508 1 98.38 6 GLU B N 1
ATOM 1528 C CA . GLU B 1 6 ? 11.398 -24.781 -13.164 1 98.38 6 GLU B CA 1
ATOM 1529 C C . GLU B 1 6 ? 10.688 -23.453 -13.375 1 98.38 6 GLU B C 1
ATOM 1531 O O . GLU B 1 6 ? 9.469 -23.406 -13.539 1 98.38 6 GLU B O 1
ATOM 1536 N N . LEU B 1 7 ? 11.438 -22.422 -13.297 1 98.81 7 LEU B N 1
ATOM 1537 C CA . LEU B 1 7 ? 10.977 -21.094 -13.68 1 98.81 7 LEU B CA 1
ATOM 1538 C C . LEU B 1 7 ? 11.57 -20.672 -15.023 1 98.81 7 LEU B C 1
ATOM 1540 O O . LEU B 1 7 ? 12.789 -20.578 -15.156 1 98.81 7 LEU B O 1
ATOM 1544 N N . VAL B 1 8 ? 10.695 -20.453 -15.984 1 98.69 8 VAL B N 1
ATOM 1545 C CA . VAL B 1 8 ? 11.172 -20.156 -17.328 1 98.69 8 VAL B CA 1
ATOM 1546 C C . VAL B 1 8 ? 10.359 -19.016 -17.922 1 98.69 8 VAL B C 1
ATOM 1548 O O . VAL B 1 8 ? 9.289 -18.672 -17.422 1 98.69 8 VAL B O 1
ATOM 1551 N N . SER B 1 9 ? 10.875 -18.422 -19 1 98.69 9 SER B N 1
ATOM 1552 C CA . SER B 1 9 ? 10.102 -17.391 -19.703 1 98.69 9 SER B CA 1
ATOM 1553 C C . SER B 1 9 ? 8.875 -18 -20.375 1 98.69 9 SER B C 1
ATOM 1555 O O . SER B 1 9 ? 8.906 -19.125 -20.844 1 98.69 9 SER B O 1
ATOM 1557 N N . PHE B 1 10 ? 7.828 -17.188 -20.406 1 98.75 10 PHE B N 1
ATOM 1558 C CA . PHE B 1 10 ? 6.672 -17.594 -21.203 1 98.75 10 PHE B CA 1
ATOM 1559 C C . PHE B 1 10 ? 6.996 -17.547 -22.688 1 98.75 10 PHE B C 1
ATOM 1561 O O . PHE B 1 10 ? 7.848 -16.766 -23.125 1 98.75 10 PHE B O 1
ATOM 1568 N N . ASN B 1 11 ? 6.418 -18.391 -23.438 1 98.12 11 ASN B N 1
ATOM 1569 C CA . ASN B 1 11 ? 6.309 -18.359 -24.891 1 98.12 11 ASN B CA 1
ATOM 1570 C C . ASN B 1 11 ? 4.883 -18.656 -25.344 1 98.12 11 ASN B C 1
ATOM 1572 O O . ASN B 1 11 ? 3.975 -18.781 -24.531 1 98.12 11 ASN B O 1
ATOM 1576 N N . GLU B 1 12 ? 4.652 -18.734 -26.578 1 98 12 GLU B N 1
ATOM 1577 C CA . GLU B 1 12 ? 3.295 -18.906 -27.094 1 98 12 GLU B CA 1
ATOM 1578 C C . GLU B 1 12 ? 2.678 -20.203 -26.594 1 98 12 GLU B C 1
ATOM 1580 O O . GLU B 1 12 ? 1.497 -20.234 -26.234 1 98 12 GLU B O 1
ATOM 1585 N N . ASN B 1 13 ? 3.422 -21.234 -26.578 1 98.12 13 ASN B N 1
ATOM 1586 C CA . ASN B 1 13 ? 2.924 -22.531 -26.125 1 98.12 13 ASN B CA 1
ATOM 1587 C C . ASN B 1 13 ? 2.523 -22.5 -24.656 1 98.12 13 ASN B C 1
ATOM 1589 O O . ASN B 1 13 ? 1.482 -23.047 -24.281 1 98.12 13 ASN B O 1
ATOM 1593 N N . LYS B 1 14 ? 3.328 -21.938 -23.922 1 98.56 14 LYS B N 1
ATOM 1594 C CA . LYS B 1 14 ? 3.037 -21.844 -22.5 1 98.56 14 LYS B CA 1
ATOM 1595 C C . LYS B 1 14 ? 1.857 -20.906 -22.234 1 98.56 14 LYS B C 1
ATOM 1597 O O . LYS B 1 14 ? 1.049 -21.156 -21.344 1 98.56 14 LYS B O 1
ATOM 1602 N N . LEU B 1 15 ? 1.786 -19.844 -23.047 1 98.69 15 LEU B N 1
ATOM 1603 C CA . LEU B 1 15 ? 0.607 -19 -22.969 1 98.69 15 LEU B CA 1
ATOM 1604 C C . LEU B 1 15 ? -0.662 -19.781 -23.25 1 98.69 15 LEU B C 1
ATOM 1606 O O . LEU B 1 15 ? -1.672 -19.625 -22.562 1 98.69 15 LEU B O 1
ATOM 1610 N N . ARG B 1 16 ? -0.566 -20.594 -24.281 1 98.56 16 ARG B N 1
ATOM 1611 C CA . ARG B 1 16 ? -1.73 -21.406 -24.625 1 98.56 16 ARG B CA 1
ATOM 1612 C C . ARG B 1 16 ? -2.113 -22.344 -23.484 1 98.56 16 ARG B C 1
ATOM 1614 O O . ARG B 1 16 ? -3.295 -22.484 -23.156 1 98.56 16 ARG B O 1
ATOM 1621 N N . ALA B 1 17 ? -1.158 -22.938 -22.891 1 98.25 17 ALA B N 1
ATOM 1622 C CA . ALA B 1 17 ? -1.4 -23.859 -21.781 1 98.25 17 ALA B CA 1
ATOM 1623 C C . ALA B 1 17 ? -2.082 -23.156 -20.625 1 98.25 17 ALA B C 1
ATOM 1625 O O . ALA B 1 17 ? -3.061 -23.656 -20.062 1 98.25 17 ALA B O 1
ATOM 1626 N N . VAL B 1 18 ? -1.598 -21.922 -20.25 1 98.06 18 VAL B N 1
ATOM 1627 C CA . VAL B 1 18 ? -2.168 -21.25 -19.094 1 98.06 18 VAL B CA 1
ATOM 1628 C C . VAL B 1 18 ? -3.521 -20.641 -19.453 1 98.06 18 VAL B C 1
ATOM 1630 O O . VAL B 1 18 ? -4.398 -20.516 -18.594 1 98.06 18 VAL B O 1
ATOM 1633 N N . TRP B 1 19 ? -3.691 -20.312 -20.703 1 98.62 19 TRP B N 1
ATOM 1634 C CA . TRP B 1 19 ? -5.016 -19.891 -21.141 1 98.62 19 TRP B CA 1
ATOM 1635 C C . TRP B 1 19 ? -6.039 -21 -20.938 1 98.62 19 TRP B C 1
ATOM 1637 O O . TRP B 1 19 ? -7.117 -20.766 -20.375 1 98.62 19 TRP B O 1
ATOM 1647 N N . GLU B 1 20 ? -5.695 -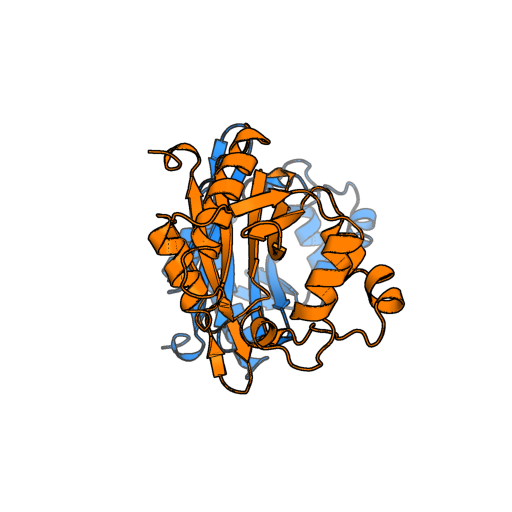22.172 -21.328 1 97.81 20 GLU B N 1
ATOM 1648 C CA . GLU B 1 20 ? -6.586 -23.328 -21.172 1 97.81 20 GLU B CA 1
ATOM 1649 C C . GLU B 1 20 ? -6.867 -23.625 -19.703 1 97.81 20 GLU B C 1
ATOM 1651 O O . GLU B 1 20 ? -7.996 -23.953 -19.344 1 97.81 20 GLU B O 1
ATOM 1656 N N . LEU B 1 21 ? -5.934 -23.422 -18.938 1 96.75 21 LEU B N 1
ATOM 1657 C CA . LEU B 1 21 ? -6.012 -23.797 -17.531 1 96.75 21 LEU B CA 1
ATOM 1658 C C . LEU B 1 21 ? -6.762 -22.734 -16.734 1 96.75 21 LEU B C 1
ATOM 1660 O O . LEU B 1 21 ? -7.52 -23.047 -15.812 1 96.75 21 LEU B O 1
ATOM 1664 N N . GLY B 1 22 ? -6.512 -21.469 -17.141 1 97.06 22 GLY B N 1
ATOM 1665 C CA . GLY B 1 22 ? -6.871 -20.453 -16.172 1 97.06 22 GLY B CA 1
ATOM 1666 C C . GLY B 1 22 ? -7.715 -19.344 -16.766 1 97.06 22 GLY B C 1
ATOM 1667 O O . GLY B 1 22 ? -8.344 -18.578 -16.031 1 97.06 22 GLY B O 1
ATOM 1668 N N . PHE B 1 23 ? -7.852 -19.234 -18.094 1 98.25 23 PHE B N 1
ATOM 1669 C CA . PHE B 1 23 ? -8.422 -18.016 -18.625 1 98.25 23 PHE B CA 1
ATOM 1670 C C . PHE B 1 23 ? -9.508 -18.312 -19.641 1 98.25 23 PHE B C 1
ATOM 1672 O O . PHE B 1 23 ? -10.062 -17.406 -20.266 1 98.25 23 PHE B O 1
ATOM 1679 N N . ARG B 1 24 ? -9.734 -19.562 -19.797 1 97.25 24 ARG B N 1
ATOM 1680 C CA . ARG B 1 24 ? -10.773 -19.938 -20.734 1 97.25 24 ARG B CA 1
ATOM 1681 C C . ARG B 1 24 ? -12.141 -19.953 -20.078 1 97.25 24 ARG B C 1
ATOM 1683 O O . ARG B 1 24 ? -13.133 -19.531 -20.672 1 97.25 24 ARG B O 1
ATOM 1690 N N . ASP B 1 25 ? -12.172 -20.406 -18.859 1 96.12 25 ASP B N 1
ATOM 1691 C CA . ASP B 1 25 ? -13.422 -20.547 -18.125 1 96.12 25 ASP B CA 1
ATOM 1692 C C . ASP B 1 25 ? -13.82 -19.234 -17.453 1 96.12 25 ASP B C 1
ATOM 1694 O O . ASP B 1 25 ? -12.961 -18.469 -17 1 96.12 25 ASP B O 1
ATOM 1698 N N . SER B 1 26 ? -15.117 -19.031 -17.281 1 95.12 26 SER B N 1
ATOM 1699 C CA . SER B 1 26 ? -15.625 -17.781 -16.719 1 95.12 26 SER B CA 1
ATOM 1700 C C . SER B 1 26 ? -15.422 -17.734 -15.211 1 95.12 26 SER B C 1
ATOM 1702 O O . SER B 1 26 ? -15.305 -16.656 -14.625 1 95.12 26 SER B O 1
ATOM 1704 N N . GLU B 1 27 ? -15.359 -18.891 -14.57 1 94.81 27 GLU B N 1
ATOM 1705 C CA . GLU B 1 27 ? -15.211 -18.922 -13.117 1 94.81 27 GLU B CA 1
ATOM 1706 C C . GLU B 1 27 ? -14.188 -19.969 -12.688 1 94.81 27 GLU B C 1
ATOM 1708 O O . GLU B 1 27 ? -14.531 -20.922 -11.977 1 94.81 27 GLU B O 1
ATOM 1713 N N . PRO B 1 28 ? -12.992 -19.688 -13.062 1 95.81 28 PRO B N 1
ATOM 1714 C CA . PRO B 1 28 ? -11.984 -20.656 -12.641 1 95.81 28 PRO B CA 1
ATOM 1715 C C . PRO B 1 28 ? -11.727 -20.625 -11.133 1 95.81 28 PRO B C 1
ATOM 1717 O O . PRO B 1 28 ? -11.875 -19.578 -10.5 1 95.81 28 PRO B O 1
ATOM 1720 N N . GLU B 1 29 ? -11.297 -21.656 -10.539 1 95.25 29 GLU B N 1
ATOM 1721 C CA . GLU B 1 29 ? -11.125 -21.781 -9.094 1 95.25 29 GLU B CA 1
ATOM 1722 C C . GLU B 1 29 ? -10.055 -20.812 -8.586 1 95.25 29 GLU B C 1
ATOM 1724 O O . GLU B 1 29 ? -10.234 -20.172 -7.543 1 95.25 29 GLU B O 1
ATOM 1729 N N . TRP B 1 30 ? -8.984 -20.719 -9.266 1 96.62 30 TRP B N 1
ATOM 1730 C CA . TRP B 1 30 ? -7.879 -19.891 -8.805 1 96.62 30 TRP B CA 1
ATOM 1731 C C . TRP B 1 30 ? -8.328 -18.453 -8.609 1 96.62 30 TRP B C 1
ATOM 1733 O O . TRP B 1 30 ? -7.824 -17.75 -7.719 1 96.62 30 TRP B O 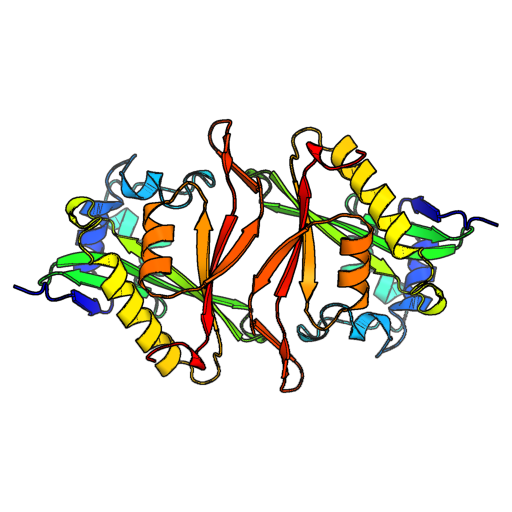1
ATOM 1743 N N . ALA B 1 31 ? -9.25 -17.984 -9.406 1 96.62 31 ALA B N 1
ATOM 1744 C CA . ALA B 1 31 ? -9.695 -16.594 -9.367 1 96.62 31 ALA B CA 1
ATOM 1745 C C . ALA B 1 31 ? -10.5 -16.312 -8.109 1 96.62 31 ALA B C 1
ATOM 1747 O O . ALA B 1 31 ? -10.633 -15.156 -7.695 1 96.62 31 ALA B O 1
ATOM 1748 N N . ARG B 1 32 ? -10.977 -17.359 -7.48 1 94.62 32 ARG B N 1
ATOM 1749 C CA . ARG B 1 32 ? -11.734 -17.219 -6.242 1 94.62 32 ARG B CA 1
ATOM 1750 C C . ARG B 1 32 ? -10.828 -16.812 -5.082 1 94.62 32 ARG B C 1
ATOM 1752 O O . ARG B 1 32 ? -11.297 -16.312 -4.059 1 94.62 32 ARG B O 1
ATOM 1759 N N . TRP B 1 33 ? -9.57 -17 -5.277 1 93.88 33 TRP B N 1
ATOM 1760 C CA . TRP B 1 33 ? -8.648 -16.781 -4.172 1 93.88 33 TRP B CA 1
ATOM 1761 C C . TRP B 1 33 ? -7.688 -15.641 -4.477 1 93.88 33 TRP B C 1
ATOM 1763 O O . TRP B 1 33 ? -7.047 -15.102 -3.574 1 93.88 33 TRP B O 1
ATOM 1773 N N . ASP B 1 34 ? -7.625 -15.383 -5.754 1 95.62 34 ASP B N 1
ATOM 1774 C CA . ASP B 1 34 ? -6.727 -14.312 -6.172 1 95.62 34 ASP B CA 1
ATOM 1775 C C . ASP B 1 34 ? -7.449 -12.969 -6.188 1 95.62 34 ASP B C 1
ATOM 1777 O O . ASP B 1 34 ? -7.871 -12.5 -7.246 1 95.62 34 ASP B O 1
ATOM 1781 N N . ALA B 1 35 ? -7.543 -12.328 -5.07 1 95.94 35 ALA B N 1
ATOM 1782 C CA . ALA B 1 35 ? -8.109 -11 -4.855 1 95.94 35 ALA B CA 1
ATOM 1783 C C . ALA B 1 35 ? -9.484 -10.883 -5.508 1 95.94 35 ALA B C 1
ATOM 1785 O O . ALA B 1 35 ? -9.75 -9.922 -6.238 1 95.94 35 ALA B O 1
ATOM 1786 N N . PRO B 1 36 ? -10.344 -11.781 -5.219 1 96.25 36 PRO B N 1
ATOM 1787 C CA . PRO B 1 36 ? -11.648 -11.812 -5.891 1 96.25 36 PRO B CA 1
ATOM 1788 C C . PRO B 1 36 ? -12.477 -10.562 -5.633 1 96.25 36 PRO B C 1
ATOM 1790 O O . PRO B 1 36 ? -13.375 -10.234 -6.414 1 96.25 36 PRO B O 1
ATOM 1793 N N . TYR B 1 37 ? -12.102 -9.82 -4.676 1 95.75 37 TYR B N 1
ATOM 1794 C CA . TYR B 1 37 ? -12.852 -8.641 -4.258 1 95.75 37 TYR B CA 1
ATOM 1795 C C . TYR B 1 37 ? -12.594 -7.469 -5.199 1 95.75 37 TYR B C 1
ATOM 1797 O O . TYR B 1 37 ? -13.297 -6.457 -5.148 1 95.75 37 TYR B O 1
ATOM 1805 N N . PHE B 1 38 ? -11.734 -7.512 -6.098 1 95.62 38 PHE B N 1
ATOM 1806 C CA . PHE B 1 38 ? -11.531 -6.484 -7.113 1 95.62 38 PHE B CA 1
ATOM 1807 C C . PHE B 1 38 ? -12.359 -6.785 -8.359 1 95.62 38 PHE B C 1
ATOM 1809 O O . PHE B 1 38 ? -12.609 -5.891 -9.172 1 95.62 38 PHE B O 1
ATOM 1816 N N . GLN B 1 39 ? -12.758 -8.016 -8.516 1 92.06 39 GLN B N 1
ATOM 1817 C CA . GLN B 1 39 ? -13.617 -8.469 -9.602 1 92.06 39 GLN B CA 1
ATOM 1818 C C . GLN B 1 39 ? -13.016 -8.133 -10.961 1 92.06 39 GLN B C 1
ATOM 1820 O O . GLN B 1 39 ? -13.703 -7.613 -11.844 1 92.06 39 GLN B O 1
ATOM 1825 N N . GLU B 1 40 ? -11.711 -8.469 -11.109 1 93.06 40 GLU B N 1
ATOM 1826 C CA . GLU B 1 40 ? -10.992 -8.039 -12.305 1 93.06 40 GLU B CA 1
ATOM 1827 C C . GLU B 1 40 ? -10.773 -9.195 -13.266 1 93.06 40 GLU B C 1
ATOM 1829 O O . GLU B 1 40 ? -10.383 -8.992 -14.422 1 93.06 40 GLU B O 1
ATOM 1834 N N . TYR B 1 41 ? -11.125 -10.367 -12.875 1 96.69 41 TYR B N 1
ATOM 1835 C CA . TYR B 1 41 ? -10.914 -11.531 -13.734 1 96.69 41 TYR B CA 1
ATOM 1836 C C . TYR B 1 41 ? -11.734 -11.414 -15.016 1 96.69 41 TYR B C 1
ATOM 1838 O O . TYR B 1 41 ? -12.891 -11 -14.984 1 96.69 41 TYR B O 1
ATOM 1846 N N . GLN B 1 42 ? -11.078 -11.828 -16.125 1 96.31 42 GLN B N 1
ATOM 1847 C CA . GLN B 1 42 ? -11.727 -11.898 -17.422 1 96.31 42 GLN B CA 1
ATOM 1848 C C . GLN B 1 42 ? -11.336 -13.18 -18.156 1 96.31 42 GLN B C 1
ATOM 1850 O O . GLN B 1 42 ? -10.156 -13.531 -18.234 1 96.31 42 GLN B O 1
ATOM 1855 N N . ALA B 1 43 ? -12.352 -13.812 -18.625 1 97.94 43 ALA B N 1
ATOM 1856 C CA . ALA B 1 43 ? -12.117 -14.969 -19.5 1 97.94 43 ALA B CA 1
ATOM 1857 C C . ALA B 1 43 ? -11.984 -14.547 -20.953 1 97.94 43 ALA B C 1
ATOM 1859 O O . ALA B 1 43 ? -12.492 -13.492 -21.359 1 97.94 43 ALA B O 1
ATOM 1860 N N . TYR B 1 44 ? -11.297 -15.367 -21.688 1 98.5 44 TYR B N 1
ATOM 1861 C CA . TYR B 1 44 ? -11.141 -15.156 -23.125 1 98.5 44 TYR B CA 1
ATOM 1862 C C . TYR B 1 44 ? -11.633 -16.359 -23.906 1 98.5 44 TYR B C 1
ATOM 1864 O O . TYR B 1 44 ? -11.156 -17.484 -23.703 1 98.5 44 TYR B O 1
ATOM 1872 N N . GLU B 1 45 ? -12.469 -16.141 -24.812 1 97.25 45 GLU B N 1
ATOM 1873 C CA . GLU B 1 45 ? -13.094 -17.234 -25.547 1 97.25 45 GLU B CA 1
ATOM 1874 C C . GLU B 1 45 ? -12.102 -17.906 -26.484 1 97.25 45 GLU B C 1
ATOM 1876 O O . GLU B 1 45 ? -12.125 -19.125 -26.672 1 97.25 45 GLU B O 1
ATOM 1881 N N . SER B 1 46 ? -11.266 -17.078 -27.094 1 98.31 46 SER B N 1
ATOM 1882 C CA . SER B 1 46 ? -10.266 -17.625 -28.016 1 98.31 46 SER B CA 1
ATOM 1883 C C . SER B 1 46 ? -8.852 -17.344 -27.516 1 98.31 46 SER B C 1
ATOM 1885 O O . SER B 1 46 ? -8.625 -16.359 -26.812 1 98.31 46 SER B O 1
ATOM 1887 N N . PHE B 1 47 ? -8 -18.219 -27.938 1 98.44 47 PHE B N 1
ATOM 1888 C CA . PHE B 1 47 ? -6.602 -17.984 -27.609 1 98.44 47 PHE B CA 1
ATOM 1889 C C . PHE B 1 47 ? -6.105 -16.688 -28.234 1 98.44 47 PHE B C 1
ATOM 1891 O O . PHE B 1 47 ? -5.293 -15.969 -27.641 1 98.44 47 PHE B O 1
ATOM 1898 N N . GLU B 1 48 ? -6.555 -16.375 -29.391 1 98.38 48 GLU B N 1
ATOM 1899 C CA . GLU B 1 48 ? -6.145 -15.156 -30.078 1 98.38 48 GLU B CA 1
ATOM 1900 C C . GLU B 1 48 ? -6.504 -13.914 -29.266 1 98.38 48 GLU B C 1
ATOM 1902 O O . GLU B 1 48 ? -5.688 -12.992 -29.125 1 98.38 48 GLU B O 1
ATOM 1907 N N . ASP B 1 49 ? -7.695 -13.922 -28.734 1 98.56 49 ASP B N 1
ATOM 1908 C CA . ASP B 1 49 ? -8.117 -12.812 -27.875 1 98.56 49 ASP B CA 1
ATOM 1909 C C . ASP B 1 49 ? -7.25 -12.719 -26.625 1 98.56 49 ASP B C 1
ATOM 1911 O O . ASP B 1 49 ? -6.859 -11.625 -26.219 1 98.56 49 ASP B O 1
ATOM 1915 N N . PHE B 1 50 ? -7.004 -13.852 -26.109 1 98.69 50 PHE B N 1
ATOM 1916 C CA . PHE B 1 50 ? -6.148 -13.898 -24.938 1 98.69 50 PHE B CA 1
ATOM 1917 C C . PHE B 1 50 ? -4.746 -13.398 -25.25 1 98.69 50 PHE B C 1
ATOM 1919 O O . PHE B 1 50 ? -4.207 -12.547 -24.547 1 98.69 50 PHE B O 1
ATOM 1926 N N . ALA B 1 51 ? -4.176 -13.891 -26.266 1 98.5 51 ALA B N 1
ATOM 1927 C CA . ALA B 1 51 ? -2.799 -13.594 -26.656 1 98.5 51 ALA B CA 1
ATOM 1928 C C . ALA B 1 51 ? -2.623 -12.102 -26.938 1 98.5 51 ALA B C 1
ATOM 1930 O O . ALA B 1 51 ? -1.52 -11.57 -26.828 1 98.5 51 ALA B O 1
ATOM 1931 N N . SER B 1 52 ? -3.693 -11.375 -27.266 1 98.06 52 SER B N 1
ATOM 1932 C CA . SER B 1 52 ? -3.631 -9.953 -27.594 1 98.06 52 SER B CA 1
ATOM 1933 C C . SER B 1 52 ? -4.008 -9.094 -26.391 1 98.06 52 SER B C 1
ATOM 1935 O O . SER B 1 52 ? -4.047 -7.863 -26.484 1 98.06 52 SER B O 1
ATOM 1937 N N . SER B 1 53 ? -4.25 -9.727 -25.328 1 98.31 53 SER B N 1
ATOM 1938 C CA . SER B 1 53 ? -4.738 -9.031 -24.141 1 98.31 53 SER B CA 1
ATOM 1939 C C . SER B 1 53 ? -3.588 -8.469 -23.312 1 98.31 53 SER B C 1
ATOM 1941 O O . SER B 1 53 ? -2.426 -8.812 -23.547 1 98.31 53 SER B O 1
ATOM 1943 N N . GLY B 1 54 ? -3.908 -7.629 -22.359 1 98.06 54 GLY B N 1
ATOM 1944 C CA . GLY B 1 54 ? -2.934 -7.125 -21.391 1 98.06 54 GLY B CA 1
ATOM 1945 C C . GLY B 1 54 ? -2.375 -8.203 -20.484 1 98.06 54 GLY B C 1
ATOM 1946 O O . GLY B 1 54 ? -1.229 -8.109 -20.047 1 98.06 54 GLY B O 1
ATOM 1947 N N . VAL B 1 55 ? -3.203 -9.211 -20.188 1 98.19 55 VAL B N 1
ATOM 1948 C CA . VAL B 1 55 ? -2.752 -10.312 -19.359 1 98.19 55 VAL B CA 1
ATOM 1949 C C . VAL B 1 55 ? -1.585 -11.031 -20.031 1 98.19 55 VAL B C 1
ATOM 1951 O O . VAL B 1 55 ? -0.557 -11.289 -19.406 1 98.19 55 VAL B O 1
ATOM 1954 N N . ALA B 1 56 ? -1.781 -11.359 -21.297 1 98.69 56 ALA B N 1
ATOM 1955 C CA . ALA B 1 56 ? -0.716 -12.023 -22.047 1 98.69 56 ALA B CA 1
ATOM 1956 C C . ALA B 1 56 ? 0.537 -11.156 -22.094 1 98.69 56 ALA B C 1
ATOM 1958 O O . ALA B 1 56 ? 1.653 -11.656 -21.938 1 98.69 56 ALA B O 1
ATOM 1959 N N . ALA B 1 57 ? 0.377 -9.875 -22.375 1 98.69 57 ALA B N 1
ATOM 1960 C CA . ALA B 1 57 ? 1.512 -8.953 -22.406 1 98.69 57 ALA B CA 1
ATOM 1961 C C . ALA B 1 57 ? 2.256 -8.953 -21.062 1 98.69 57 ALA B C 1
ATOM 1963 O O . ALA B 1 57 ? 3.49 -8.945 -21.047 1 98.69 57 ALA B O 1
ATOM 1964 N N . PHE B 1 58 ? 1.521 -9.016 -20.047 1 98.62 58 PHE B N 1
ATOM 1965 C CA . PHE B 1 58 ? 2.096 -9.094 -18.719 1 98.62 58 PHE B CA 1
ATOM 1966 C C . PHE B 1 58 ? 2.869 -10.391 -18.516 1 98.62 58 PHE B C 1
ATOM 1968 O O . PHE B 1 58 ? 4.027 -10.375 -18.094 1 98.62 58 PHE B O 1
ATOM 1975 N N . LEU B 1 59 ? 2.291 -11.5 -18.844 1 98.81 59 LEU B N 1
ATOM 1976 C CA . LEU B 1 59 ? 2.912 -12.812 -18.672 1 98.81 59 LEU B CA 1
ATOM 1977 C C . LEU B 1 59 ? 4.203 -12.914 -19.469 1 98.81 59 LEU B C 1
ATOM 1979 O O . LEU B 1 59 ? 5.148 -13.586 -19.062 1 98.81 59 LEU B O 1
ATOM 1983 N N . LEU B 1 60 ? 4.273 -12.195 -20.562 1 98.75 60 LEU B N 1
ATOM 1984 C CA . LEU B 1 60 ? 5.426 -12.258 -21.453 1 98.75 60 LEU B CA 1
ATOM 1985 C C . LEU B 1 60 ? 6.523 -11.305 -21 1 98.75 60 LEU B C 1
ATOM 1987 O O . LEU B 1 60 ? 7.656 -11.383 -21.469 1 98.75 60 LEU B O 1
ATOM 1991 N N . SER B 1 61 ? 6.234 -10.453 -20.047 1 98.56 61 SER B N 1
ATOM 1992 C CA . SER B 1 61 ? 7.191 -9.438 -19.625 1 98.56 61 SER B CA 1
ATOM 1993 C C . SER B 1 61 ? 8.344 -10.07 -18.844 1 98.56 61 SER B C 1
ATOM 1995 O O . SER B 1 61 ? 8.266 -11.227 -18.422 1 98.56 61 SER B O 1
ATOM 1997 N N . GLU B 1 62 ? 9.406 -9.312 -18.656 1 97.62 62 GLU B N 1
ATOM 1998 C CA . GLU B 1 62 ? 10.609 -9.797 -17.984 1 97.62 62 GLU B CA 1
ATOM 1999 C C . GLU B 1 62 ? 10.375 -9.938 -16.469 1 97.62 62 GLU B C 1
ATOM 2001 O O . GLU B 1 62 ? 11.188 -10.531 -15.773 1 97.62 62 GLU B O 1
ATOM 2006 N N . ARG B 1 63 ? 9.344 -9.461 -15.922 1 98.12 63 ARG B N 1
ATOM 2007 C CA . ARG B 1 63 ? 9.109 -9.5 -14.484 1 98.12 63 ARG B CA 1
ATOM 2008 C C . ARG B 1 63 ? 8.297 -10.727 -14.094 1 98.12 63 ARG B C 1
ATOM 2010 O O . ARG B 1 63 ? 7.926 -10.891 -12.93 1 98.12 63 ARG B O 1
ATOM 2017 N N . VAL B 1 64 ? 7.973 -11.508 -15.133 1 98.94 64 VAL B N 1
ATOM 2018 C CA . VAL B 1 64 ? 7.176 -12.703 -14.875 1 98.94 64 VAL B CA 1
ATOM 2019 C C . VAL B 1 64 ? 7.918 -13.938 -15.391 1 98.94 64 VAL B C 1
ATOM 2021 O O . VAL B 1 64 ? 8.609 -13.875 -16.406 1 98.94 64 VAL B O 1
ATOM 2024 N N . ARG B 1 65 ? 7.781 -15.039 -14.648 1 98.94 65 ARG B N 1
ATOM 2025 C CA . ARG B 1 65 ? 8.211 -16.344 -15.125 1 98.94 65 ARG B CA 1
ATOM 2026 C C . ARG B 1 65 ? 7.094 -17.375 -14.992 1 98.94 65 ARG B C 1
ATOM 2028 O O . ARG B 1 65 ? 6.27 -17.281 -14.078 1 98.94 65 ARG B O 1
ATOM 2035 N N . CYS B 1 66 ? 7.152 -18.297 -15.883 1 98.94 66 CYS B N 1
ATOM 2036 C CA . CYS B 1 66 ? 6.234 -19.422 -15.875 1 98.94 66 CYS B CA 1
ATOM 2037 C C . CYS B 1 66 ? 6.719 -20.516 -14.914 1 98.94 66 CYS B C 1
ATOM 2039 O O . CYS B 1 66 ? 7.898 -20.859 -14.914 1 98.94 66 CYS B O 1
ATOM 2041 N N . ILE B 1 67 ? 5.824 -20.953 -14.094 1 98.81 67 ILE B N 1
ATOM 2042 C CA . ILE B 1 67 ? 6.094 -22.156 -13.297 1 98.81 67 ILE B CA 1
ATOM 2043 C C . ILE B 1 67 ? 5.812 -23.406 -14.117 1 98.81 67 ILE B C 1
ATOM 2045 O O . ILE B 1 67 ? 4.668 -23.656 -14.508 1 98.81 67 ILE B O 1
ATOM 2049 N N . GLN B 1 68 ? 6.867 -24.203 -14.328 1 97.94 68 GLN B N 1
ATOM 2050 C CA . GLN B 1 68 ? 6.738 -25.469 -15.031 1 97.94 68 GLN B CA 1
ATOM 2051 C C . GLN B 1 68 ? 6.988 -26.641 -14.102 1 97.94 68 GLN B C 1
ATOM 2053 O O . GLN B 1 68 ? 7.973 -26.656 -13.359 1 97.94 68 GLN B O 1
ATOM 2058 N N . VAL B 1 69 ? 6.035 -27.594 -14.141 1 97.44 69 VAL B N 1
ATOM 2059 C CA . VAL B 1 69 ? 6.199 -28.859 -13.43 1 97.44 69 VAL B CA 1
ATOM 2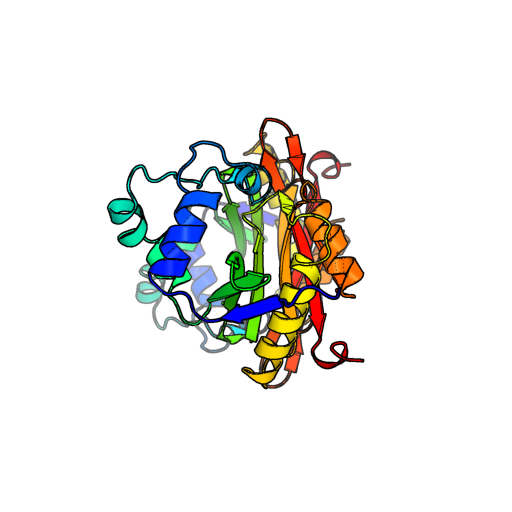060 C C . VAL B 1 69 ? 6.297 -30 -14.43 1 97.44 69 VAL B C 1
ATOM 2062 O O . VAL B 1 69 ? 5.352 -30.266 -15.18 1 97.44 69 VAL B O 1
ATOM 2065 N N . GLU B 1 70 ? 7.422 -30.656 -14.492 1 95.12 70 GLU B N 1
ATOM 2066 C CA . GLU B 1 70 ? 7.652 -31.734 -15.453 1 95.12 70 GLU B CA 1
ATOM 2067 C C . GLU B 1 70 ? 7.355 -31.266 -16.875 1 95.12 70 GLU B C 1
ATOM 2069 O O . GLU B 1 70 ? 6.648 -31.953 -17.625 1 95.12 70 GLU B O 1
ATOM 2074 N N . GLY B 1 71 ? 7.695 -30.047 -17.109 1 95.06 71 GLY B N 1
ATOM 2075 C CA . GLY B 1 71 ? 7.617 -29.516 -18.453 1 95.06 71 GLY B CA 1
ATOM 2076 C C . GLY B 1 71 ? 6.273 -28.875 -18.766 1 95.06 71 GLY B C 1
ATOM 2077 O O . GLY B 1 71 ? 6.09 -28.297 -19.844 1 95.06 71 GLY B O 1
ATOM 2078 N N . GLN B 1 72 ? 5.355 -28.984 -17.828 1 96.69 72 GLN B N 1
ATOM 2079 C CA . GLN B 1 72 ? 4.023 -28.438 -18.047 1 96.69 72 GLN B CA 1
ATOM 2080 C C . GLN B 1 72 ? 3.854 -27.094 -17.344 1 96.69 72 GLN B C 1
ATOM 2082 O O . GLN B 1 72 ? 4.176 -26.953 -16.156 1 96.69 72 GLN B O 1
ATOM 2087 N N . ALA B 1 73 ? 3.324 -26.109 -18.109 1 98.38 73 ALA B N 1
ATOM 2088 C CA . ALA B 1 73 ? 3.037 -24.797 -17.531 1 98.38 73 ALA B CA 1
ATOM 2089 C C . ALA B 1 73 ? 1.828 -24.859 -16.609 1 98.38 73 ALA B C 1
ATOM 2091 O O . ALA B 1 73 ? 0.735 -25.25 -17.031 1 98.38 73 ALA B O 1
ATOM 2092 N N . VAL B 1 74 ? 1.991 -24.375 -15.328 1 98.19 74 VAL B N 1
ATOM 2093 C CA . VAL B 1 74 ? 0.883 -24.562 -14.398 1 98.19 74 VAL B CA 1
ATOM 2094 C C . VAL B 1 74 ? 0.587 -23.266 -13.672 1 98.19 74 VAL B C 1
ATOM 2096 O O . VAL B 1 74 ? -0.435 -23.141 -12.992 1 98.19 74 VAL B O 1
ATOM 2099 N N . GLY B 1 75 ? 1.535 -22.25 -13.773 1 98.56 75 GLY B N 1
ATOM 2100 C CA . GLY B 1 75 ? 1.366 -21.016 -13.031 1 98.56 75 GLY B CA 1
ATOM 2101 C C . GLY B 1 75 ? 2.402 -19.969 -13.375 1 98.56 75 GLY B C 1
ATOM 2102 O O . GLY B 1 75 ? 3.076 -20.062 -14.398 1 98.56 75 GLY B O 1
ATOM 2103 N N . MET B 1 76 ? 2.455 -18.922 -12.531 1 98.88 76 MET B N 1
ATOM 2104 C CA . MET B 1 76 ? 3.4 -17.828 -12.766 1 98.88 76 MET B CA 1
ATOM 2105 C C . MET B 1 76 ? 3.887 -17.25 -11.445 1 98.88 76 MET B C 1
ATOM 2107 O O . MET B 1 76 ? 3.219 -17.375 -10.422 1 98.88 76 MET B O 1
ATOM 2111 N N . VAL B 1 77 ? 5.047 -16.719 -11.445 1 98.88 77 VAL B N 1
ATOM 2112 C CA . VAL B 1 77 ? 5.574 -15.82 -10.43 1 98.88 77 VAL B CA 1
ATOM 2113 C C . VAL B 1 77 ? 5.852 -14.445 -11.039 1 98.88 77 VAL B C 1
ATOM 2115 O O . VAL B 1 77 ? 6.086 -14.328 -12.242 1 98.88 77 VAL B O 1
ATOM 2118 N N . SER B 1 78 ? 5.73 -13.453 -10.227 1 98.88 78 SER B N 1
ATOM 2119 C CA . SER B 1 78 ? 5.949 -12.094 -10.695 1 98.88 78 SER B CA 1
ATOM 2120 C C . SER B 1 78 ? 6.688 -11.258 -9.656 1 98.88 78 SER B C 1
ATOM 2122 O O . SER B 1 78 ? 6.738 -11.633 -8.477 1 98.88 78 SER B O 1
ATOM 2124 N N . ARG B 1 79 ? 7.34 -10.242 -10.039 1 98.81 79 ARG B N 1
ATOM 2125 C CA . ARG B 1 79 ? 7.871 -9.211 -9.148 1 98.81 79 ARG B CA 1
ATOM 2126 C C . ARG B 1 79 ? 7.555 -7.816 -9.672 1 98.81 79 ARG B C 1
ATOM 2128 O O . ARG B 1 79 ? 7.562 -7.582 -10.883 1 98.81 79 ARG B O 1
ATOM 2135 N N . THR B 1 80 ? 7.152 -6.961 -8.844 1 98.56 80 THR B N 1
ATOM 2136 C CA . THR B 1 80 ? 6.758 -5.598 -9.188 1 98.56 80 THR B CA 1
ATOM 2137 C C . THR B 1 80 ? 7.305 -4.602 -8.172 1 98.56 80 THR B C 1
ATOM 2139 O O . THR B 1 80 ? 7.285 -4.859 -6.969 1 98.56 80 THR B O 1
ATOM 2142 N N . TRP B 1 81 ? 7.793 -3.473 -8.695 1 98.56 81 TRP B N 1
ATOM 2143 C CA . TRP B 1 81 ? 8.203 -2.393 -7.801 1 98.56 81 TRP B CA 1
ATOM 2144 C C . TRP B 1 81 ? 6.984 -1.715 -7.18 1 98.56 81 TRP B C 1
ATOM 2146 O O . TRP B 1 81 ? 6.109 -1.219 -7.891 1 98.56 81 TRP B O 1
ATOM 2156 N N . GLU B 1 82 ? 6.895 -1.81 -5.871 1 98.31 82 GLU B N 1
ATOM 2157 C CA . GLU B 1 82 ? 5.977 -0.906 -5.188 1 98.31 82 GLU B CA 1
ATOM 2158 C C . GLU B 1 82 ? 6.449 0.542 -5.289 1 98.31 82 GLU B C 1
ATOM 2160 O O . GLU B 1 82 ? 5.645 1.447 -5.52 1 98.31 82 GLU B O 1
ATOM 2165 N N . ASP B 1 83 ? 7.754 0.698 -5.082 1 98.06 83 ASP B N 1
ATOM 2166 C CA . ASP B 1 83 ? 8.414 1.985 -5.277 1 98.06 83 ASP B CA 1
ATOM 2167 C C . ASP B 1 83 ? 9.906 1.801 -5.566 1 98.06 83 ASP B C 1
ATOM 2169 O O . ASP B 1 83 ? 10.672 1.44 -4.672 1 98.06 83 ASP B O 1
ATOM 2173 N N . ARG B 1 84 ? 10.266 2.078 -6.773 1 97.5 84 ARG B N 1
ATOM 2174 C CA . ARG B 1 84 ? 11.641 1.839 -7.188 1 97.5 84 ARG B CA 1
ATOM 2175 C C . ARG B 1 84 ? 12.602 2.77 -6.453 1 97.5 84 ARG B C 1
ATOM 2177 O O . ARG B 1 84 ? 13.711 2.365 -6.09 1 97.5 84 ARG B O 1
ATOM 2184 N N . GLN B 1 85 ? 12.211 3.967 -6.219 1 96.56 85 GLN B N 1
ATOM 2185 C CA . GLN B 1 85 ? 13.07 4.969 -5.586 1 96.56 85 GLN B CA 1
ATOM 2186 C C . GLN B 1 85 ? 13.477 4.539 -4.18 1 96.56 85 GLN B C 1
ATOM 2188 O O . GLN B 1 85 ? 14.602 4.801 -3.746 1 96.56 85 GLN B O 1
ATOM 2193 N N . THR B 1 86 ? 12.609 3.867 -3.479 1 98.12 86 THR B N 1
ATOM 2194 C CA . THR B 1 86 ? 12.891 3.494 -2.098 1 98.12 86 THR B CA 1
ATOM 2195 C C . THR B 1 86 ? 13.219 2.006 -1.994 1 98.12 86 THR B C 1
ATOM 2197 O O . THR B 1 86 ? 13.258 1.451 -0.895 1 98.12 86 THR B O 1
ATOM 2200 N N . ARG B 1 87 ? 13.312 1.299 -3.154 1 98.38 87 ARG B N 1
ATOM 2201 C CA . ARG B 1 87 ? 13.758 -0.09 -3.236 1 98.38 87 ARG B CA 1
ATOM 2202 C C . ARG B 1 87 ? 12.75 -1.023 -2.564 1 98.38 87 ARG B C 1
ATOM 2204 O O . ARG B 1 87 ? 13.133 -1.878 -1.762 1 98.38 87 ARG B O 1
ATOM 2211 N N . TRP B 1 88 ? 11.516 -0.761 -2.811 1 98.81 88 TRP B N 1
ATOM 2212 C CA . TRP B 1 88 ? 10.414 -1.574 -2.307 1 98.81 88 TRP B CA 1
ATOM 2213 C C . TRP B 1 88 ? 9.812 -2.432 -3.418 1 98.81 88 TRP B C 1
ATOM 2215 O O . TRP B 1 88 ? 9.172 -1.914 -4.332 1 98.81 88 TRP B O 1
ATOM 2225 N N . MET B 1 89 ? 10.047 -3.725 -3.316 1 98.88 89 MET B N 1
ATOM 2226 C CA . MET B 1 89 ? 9.586 -4.66 -4.336 1 98.88 89 MET B CA 1
ATOM 2227 C C . MET B 1 89 ? 8.727 -5.758 -3.723 1 98.88 89 MET B C 1
ATOM 2229 O O . MET B 1 89 ? 8.992 -6.207 -2.607 1 98.88 89 MET B O 1
ATOM 2233 N N . GLU B 1 90 ? 7.73 -6.184 -4.426 1 98.88 90 GLU B N 1
ATOM 2234 C CA . GLU B 1 90 ? 6.883 -7.305 -4.027 1 98.88 90 GLU B CA 1
ATOM 2235 C C . GLU B 1 90 ? 6.891 -8.406 -5.082 1 98.88 90 GLU B C 1
ATOM 2237 O O . GLU B 1 90 ? 7.074 -8.133 -6.27 1 98.88 90 GLU B O 1
ATOM 2242 N N . VAL B 1 91 ? 6.66 -9.57 -4.59 1 98.88 91 VAL B N 1
ATOM 2243 C CA . VAL B 1 91 ? 6.531 -10.719 -5.488 1 98.88 91 VAL B CA 1
ATOM 2244 C C . VAL B 1 91 ? 5.109 -11.273 -5.418 1 98.88 91 VAL B C 1
ATOM 2246 O O . VAL B 1 91 ? 4.359 -10.953 -4.492 1 98.88 91 VAL B O 1
ATOM 2249 N N . GLY B 1 92 ? 4.75 -11.953 -6.418 1 98.5 92 GLY B N 1
ATOM 2250 C CA . GLY B 1 92 ? 3.473 -12.641 -6.5 1 98.5 92 GLY B CA 1
ATOM 2251 C C . GLY B 1 92 ? 3.586 -14.039 -7.09 1 98.5 92 GLY B C 1
ATOM 2252 O O . GLY B 1 92 ? 4.609 -14.391 -7.68 1 98.5 92 GLY B O 1
ATOM 2253 N N . ILE B 1 93 ? 2.541 -14.812 -6.895 1 98.75 93 ILE B N 1
ATOM 2254 C CA . ILE B 1 93 ? 2.488 -16.172 -7.41 1 98.75 93 ILE B CA 1
ATOM 2255 C C . ILE B 1 93 ? 1.036 -16.578 -7.656 1 98.75 93 ILE B C 1
ATOM 2257 O O . ILE B 1 93 ? 0.146 -16.219 -6.887 1 98.75 93 ILE B O 1
ATOM 2261 N N . VAL B 1 94 ? 0.844 -17.234 -8.695 1 98.31 94 VAL B N 1
ATOM 2262 C CA . VAL B 1 94 ? -0.441 -17.875 -8.992 1 98.31 94 VAL B CA 1
ATOM 2263 C C . VAL B 1 94 ? -0.218 -19.281 -9.539 1 98.31 94 VAL B C 1
ATOM 2265 O O . VAL B 1 94 ? 0.628 -19.469 -10.414 1 98.31 94 VAL B O 1
ATOM 2268 N N . ILE B 1 95 ? -0.869 -20.203 -9.016 1 98.06 95 ILE B N 1
ATOM 2269 C CA . ILE B 1 95 ? -0.97 -21.547 -9.594 1 98.06 95 ILE B CA 1
ATOM 2270 C C . ILE B 1 95 ? -2.354 -21.734 -10.211 1 98.06 95 ILE B C 1
ATOM 2272 O O . ILE B 1 95 ? -3.361 -21.734 -9.5 1 98.06 95 ILE B O 1
ATOM 2276 N N . TYR B 1 96 ? -2.4 -21.922 -11.477 1 97.94 96 TYR B N 1
ATOM 2277 C CA . TYR B 1 96 ? -3.674 -22.016 -12.188 1 97.94 96 TYR B CA 1
ATOM 2278 C C . TYR B 1 96 ? -4.242 -23.438 -12.086 1 97.94 96 TYR B C 1
ATOM 2280 O O . TYR B 1 96 ? -5.465 -23.625 -12.094 1 97.94 96 TYR B O 1
ATOM 2288 N N . ASP B 1 97 ? -3.406 -24.375 -11.969 1 95.5 97 ASP B N 1
ATOM 2289 C CA . ASP B 1 97 ? -3.805 -25.781 -11.906 1 95.5 97 ASP B CA 1
ATOM 2290 C C . ASP B 1 97 ? -4.152 -26.203 -10.477 1 95.5 97 ASP B C 1
ATOM 2292 O O . ASP B 1 97 ? -3.26 -26.453 -9.672 1 95.5 97 ASP B O 1
ATOM 2296 N N . ALA B 1 98 ? -5.336 -26.375 -10.195 1 92.56 98 ALA B N 1
ATOM 2297 C CA . ALA B 1 98 ? -5.812 -26.672 -8.844 1 92.56 98 ALA B CA 1
ATOM 2298 C C . ALA B 1 98 ? -5.25 -28 -8.352 1 92.56 98 ALA B C 1
ATOM 2300 O O . ALA B 1 98 ? -5.121 -28.219 -7.145 1 92.56 98 ALA B O 1
ATOM 2301 N N . ASN B 1 99 ? -4.895 -28.828 -9.312 1 92.31 99 ASN B N 1
ATOM 2302 C CA . ASN B 1 99 ? -4.348 -30.141 -8.953 1 92.31 99 ASN B CA 1
ATOM 2303 C C . ASN B 1 99 ? -2.961 -30.016 -8.328 1 92.31 99 ASN B C 1
ATOM 2305 O O . ASN B 1 99 ? -2.451 -30.969 -7.738 1 92.31 99 ASN B O 1
ATOM 2309 N N . ARG B 1 100 ? -2.477 -28.875 -8.422 1 93.44 100 ARG B N 1
ATOM 2310 C CA . ARG B 1 100 ? -1.127 -28.672 -7.91 1 93.44 100 ARG B CA 1
ATOM 2311 C C . ARG B 1 100 ? -1.156 -27.922 -6.582 1 93.44 100 ARG B C 1
ATOM 2313 O O . ARG B 1 100 ? -0.11 -27.672 -5.98 1 93.44 100 ARG B O 1
ATOM 2320 N N . TRP B 1 101 ? -2.273 -27.609 -6.066 1 92.19 101 TRP B N 1
ATOM 2321 C CA . TRP B 1 101 ? -2.383 -26.906 -4.793 1 92.19 101 TRP B CA 1
ATOM 2322 C C . TRP B 1 101 ? -2.051 -27.828 -3.631 1 92.19 101 TRP B C 1
ATOM 2324 O O . TRP B 1 101 ? -2.379 -29.016 -3.664 1 92.19 101 TRP B O 1
ATOM 2334 N N . ASN B 1 102 ? -1.403 -27.266 -2.691 1 90.81 102 ASN B N 1
ATOM 2335 C CA . ASN B 1 102 ? -1.041 -27.969 -1.464 1 90.81 102 ASN B CA 1
ATOM 2336 C C . ASN B 1 102 ? -0.097 -29.141 -1.741 1 90.81 102 ASN B C 1
ATOM 2338 O O . ASN B 1 102 ? -0.186 -30.188 -1.092 1 90.81 102 ASN B O 1
ATOM 2342 N N . THR B 1 103 ? 0.631 -28.984 -2.814 1 93 103 THR B N 1
ATOM 2343 C CA . THR B 1 103 ? 1.579 -30.047 -3.158 1 93 103 THR B CA 1
ATOM 2344 C C . THR B 1 103 ? 3.014 -29.562 -2.953 1 93 103 THR B C 1
ATOM 2346 O O . THR B 1 103 ? 3.963 -30.328 -3.174 1 93 103 THR B O 1
ATOM 2349 N N . GLY B 1 104 ? 3.109 -28.344 -2.594 1 95.06 104 GLY B N 1
ATOM 2350 C CA . GLY B 1 104 ? 4.441 -27.797 -2.393 1 95.06 104 GLY B CA 1
ATOM 2351 C C . GLY B 1 104 ? 4.977 -27.062 -3.607 1 95.06 104 GLY B C 1
ATOM 2352 O O . GLY B 1 104 ? 6.008 -26.391 -3.529 1 95.06 104 GLY B O 1
ATOM 2353 N N . VAL B 1 105 ? 4.32 -27.141 -4.715 1 97.12 105 VAL B N 1
ATOM 2354 C CA . VAL B 1 105 ? 4.738 -26.516 -5.965 1 97.12 105 VAL B CA 1
ATOM 2355 C C . VAL B 1 105 ? 4.859 -25.016 -5.773 1 97.12 105 VAL B C 1
ATOM 2357 O O . VAL B 1 105 ? 5.875 -24.406 -6.133 1 97.12 105 VAL B O 1
ATOM 2360 N N . GLY B 1 106 ? 3.844 -24.375 -5.223 1 97.44 106 GLY B N 1
ATOM 2361 C CA . GLY B 1 106 ? 3.875 -22.938 -5.004 1 97.44 106 GLY B CA 1
ATOM 2362 C C . GLY B 1 106 ? 5.023 -22.5 -4.117 1 97.44 106 GLY B C 1
ATOM 2363 O O . GLY B 1 106 ? 5.727 -21.531 -4.441 1 97.44 106 GLY B O 1
ATOM 2364 N N . ARG B 1 107 ? 5.188 -23.219 -3.07 1 97.88 107 ARG B N 1
ATOM 2365 C CA . ARG B 1 107 ? 6.242 -22.875 -2.121 1 97.88 107 ARG B CA 1
ATOM 2366 C C . ARG B 1 107 ? 7.617 -22.953 -2.777 1 97.88 107 ARG B C 1
ATOM 2368 O O . ARG B 1 107 ? 8.438 -22.047 -2.637 1 97.88 107 ARG B O 1
ATOM 2375 N N . LYS B 1 108 ? 7.879 -24.016 -3.467 1 98.06 108 LYS B N 1
ATOM 2376 C CA . LYS B 1 108 ? 9.164 -24.203 -4.141 1 98.06 108 LYS B CA 1
ATOM 2377 C C . LYS B 1 108 ? 9.383 -23.141 -5.215 1 98.06 108 LYS B C 1
ATOM 2379 O O . LYS B 1 108 ? 10.484 -22.609 -5.363 1 98.06 108 LYS B O 1
ATOM 2384 N N . ALA B 1 109 ? 8.359 -22.844 -5.98 1 98.62 109 ALA B N 1
ATOM 2385 C CA . ALA B 1 109 ? 8.453 -21.812 -7.016 1 98.62 109 ALA B CA 1
ATOM 2386 C C . ALA B 1 109 ? 8.781 -20.453 -6.414 1 98.62 109 ALA B C 1
ATOM 2388 O O . ALA B 1 109 ? 9.656 -19.734 -6.906 1 98.62 109 ALA B O 1
ATOM 2389 N N . LEU B 1 110 ? 8.078 -20.141 -5.352 1 98.62 110 LEU B N 1
ATOM 2390 C CA . LEU B 1 110 ? 8.297 -18.859 -4.699 1 98.62 110 LEU B CA 1
ATOM 2391 C C . LEU B 1 110 ? 9.688 -18.781 -4.086 1 98.62 110 LEU B C 1
ATOM 2393 O O . LEU B 1 110 ? 10.336 -17.734 -4.102 1 98.62 110 LEU B O 1
ATOM 2397 N N . GLU B 1 111 ? 10.133 -19.859 -3.568 1 98.56 111 GLU B N 1
ATOM 2398 C CA . GLU B 1 111 ? 11.492 -19.938 -3.039 1 98.56 111 GLU B CA 1
ATOM 2399 C C . GLU B 1 111 ? 12.523 -19.641 -4.121 1 98.56 111 GLU B C 1
ATOM 2401 O O . GLU B 1 111 ? 13.406 -18.797 -3.926 1 98.56 111 GLU B O 1
ATOM 2406 N N . LYS B 1 112 ? 12.43 -20.297 -5.219 1 98.62 112 LYS B N 1
ATOM 2407 C CA . LYS B 1 112 ? 13.344 -20.078 -6.34 1 98.62 112 LYS B CA 1
ATOM 2408 C C . LYS B 1 112 ? 13.266 -18.641 -6.832 1 98.62 112 LYS B C 1
ATOM 2410 O O . LYS B 1 112 ? 14.297 -18.016 -7.109 1 98.62 112 LYS B O 1
ATOM 2415 N N . TRP B 1 113 ? 12.086 -18.125 -6.902 1 98.88 113 TRP B N 1
ATOM 2416 C CA . TRP B 1 113 ? 11.867 -16.781 -7.406 1 98.88 113 TRP B CA 1
ATOM 2417 C C . TRP B 1 113 ? 12.461 -15.742 -6.457 1 98.88 113 TRP B C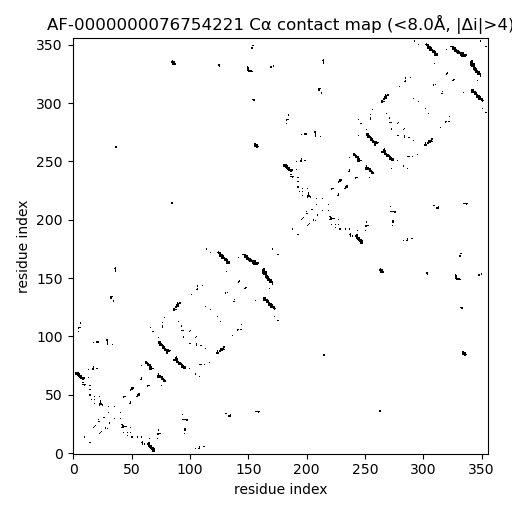 1
ATOM 2419 O O . TRP B 1 113 ? 13.047 -14.75 -6.895 1 98.88 113 TRP B O 1
ATOM 2429 N N . THR B 1 114 ? 12.273 -15.984 -5.219 1 98.81 114 THR B N 1
ATOM 2430 C CA . THR B 1 114 ? 12.844 -15.102 -4.199 1 98.81 114 THR B CA 1
ATOM 2431 C C . THR B 1 114 ? 14.367 -15.07 -4.301 1 98.81 114 THR B C 1
ATOM 2433 O O . THR B 1 114 ? 14.969 -13.992 -4.34 1 98.81 114 THR B O 1
ATOM 2436 N N . THR B 1 115 ? 14.953 -16.234 -4.387 1 98.69 115 THR B N 1
ATOM 2437 C CA . THR B 1 115 ? 16.406 -16.344 -4.535 1 98.69 115 THR B CA 1
ATOM 2438 C C . THR B 1 115 ? 16.875 -15.625 -5.797 1 98.69 115 THR B C 1
ATOM 2440 O O . THR B 1 115 ? 17.828 -14.844 -5.754 1 98.69 115 THR B O 1
ATOM 2443 N N . ASN B 1 116 ? 16.188 -15.922 -6.875 1 98.5 116 ASN B N 1
ATOM 2444 C CA . ASN B 1 116 ? 16.5 -15.297 -8.148 1 98.5 116 ASN B CA 1
ATOM 2445 C C . ASN B 1 116 ? 16.406 -13.773 -8.062 1 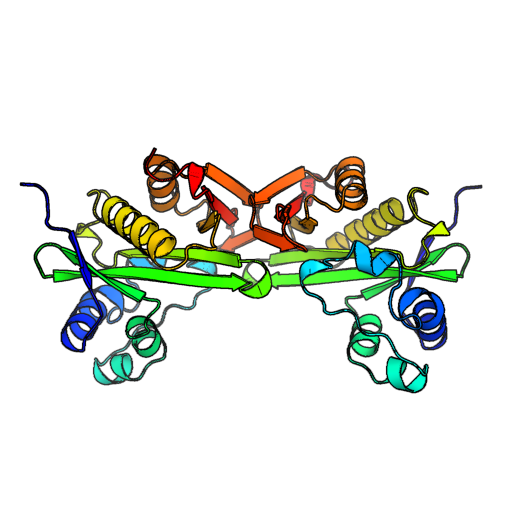98.5 116 ASN B C 1
ATOM 2447 O O . ASN B 1 116 ? 17.25 -13.055 -8.617 1 98.5 116 ASN B O 1
ATOM 2451 N N . THR B 1 117 ? 15.398 -13.242 -7.383 1 98.75 117 THR B N 1
ATOM 2452 C CA . THR B 1 117 ? 15.156 -11.805 -7.289 1 98.75 117 THR B CA 1
ATOM 2453 C C . THR B 1 117 ? 16.25 -11.117 -6.488 1 98.75 117 THR B C 1
ATOM 2455 O O . THR B 1 117 ? 16.797 -10.102 -6.918 1 98.75 117 THR B O 1
ATOM 2458 N N . PHE B 1 118 ? 16.609 -11.672 -5.363 1 98.62 118 PHE B N 1
ATOM 2459 C CA . PHE B 1 118 ? 17.703 -11.102 -4.574 1 98.62 118 PHE B CA 1
ATOM 2460 C C . PHE B 1 118 ? 19.016 -11.133 -5.352 1 98.62 118 PHE B C 1
ATOM 2462 O O . PHE B 1 118 ? 19.844 -10.227 -5.227 1 98.62 118 PHE B O 1
ATOM 2469 N N . ALA B 1 119 ? 19.234 -12.172 -6.113 1 98.25 119 ALA B N 1
ATOM 2470 C CA . ALA B 1 119 ? 20.453 -12.25 -6.926 1 98.25 119 ALA B CA 1
ATOM 2471 C C . ALA B 1 119 ? 20.469 -11.172 -8 1 98.25 119 ALA B C 1
ATOM 2473 O O . ALA B 1 119 ? 21.5 -10.555 -8.266 1 98.25 119 ALA B O 1
ATOM 2474 N N . ARG B 1 120 ? 19.375 -10.938 -8.594 1 98.12 120 ARG B N 1
ATOM 2475 C CA . ARG B 1 120 ? 19.25 -10.008 -9.711 1 98.12 120 ARG B CA 1
ATOM 2476 C C . ARG B 1 120 ? 19.359 -8.562 -9.234 1 98.12 120 ARG B C 1
ATOM 2478 O O . ARG B 1 120 ? 19.875 -7.699 -9.953 1 98.12 120 ARG B O 1
ATOM 2485 N N . PHE B 1 121 ? 18.859 -8.32 -8.086 1 98.25 121 PHE B N 1
ATOM 2486 C CA . PHE B 1 121 ? 18.859 -6.969 -7.543 1 98.25 121 PHE B CA 1
ATOM 2487 C C . PHE B 1 121 ? 19.656 -6.895 -6.25 1 98.25 121 PHE B C 1
ATOM 2489 O O . PHE B 1 121 ? 19.078 -6.902 -5.16 1 98.25 121 PHE B O 1
ATOM 2496 N N . PRO B 1 122 ? 20.875 -6.68 -6.328 1 97.25 122 PRO B N 1
ATOM 2497 C CA . PRO B 1 122 ? 21.734 -6.727 -5.141 1 97.25 122 PRO B CA 1
ATOM 2498 C C . PRO B 1 122 ? 21.453 -5.586 -4.164 1 97.25 122 PRO B C 1
ATOM 2500 O O . PRO B 1 122 ? 21.781 -5.691 -2.979 1 97.25 122 PRO B O 1
ATOM 2503 N N . GLU B 1 123 ? 20.766 -4.508 -4.578 1 96.62 123 GLU B N 1
ATOM 2504 C CA . GLU B 1 123 ? 20.484 -3.359 -3.723 1 96.62 123 GLU B CA 1
ATOM 2505 C C . GLU B 1 123 ? 19.25 -3.596 -2.871 1 96.62 123 GLU B C 1
ATOM 2507 O O . GLU B 1 123 ? 18.984 -2.854 -1.921 1 96.62 123 GLU B O 1
ATOM 2512 N N . LEU B 1 124 ? 18.531 -4.586 -3.189 1 98.12 124 LEU B N 1
ATOM 2513 C CA . LEU B 1 124 ? 17.266 -4.852 -2.502 1 98.12 124 LEU B CA 1
ATOM 2514 C C . LEU B 1 124 ? 17.516 -5.508 -1.148 1 98.12 124 LEU B C 1
ATOM 2516 O O . LEU B 1 124 ? 18.172 -6.547 -1.068 1 98.12 124 LEU B O 1
ATOM 2520 N N . GLU B 1 125 ? 16.938 -4.969 -0.075 1 98.31 125 GLU B N 1
ATOM 2521 C CA . GLU B 1 125 ? 17.125 -5.512 1.266 1 98.31 125 GLU B CA 1
ATOM 2522 C C . GLU B 1 125 ? 15.891 -6.266 1.745 1 98.31 125 GLU B C 1
ATOM 2524 O O . GLU B 1 125 ? 15.945 -6.977 2.75 1 98.31 125 GLU B O 1
ATOM 2529 N N . HIS B 1 126 ? 14.883 -6.109 1.047 1 98.88 126 HIS B N 1
ATOM 2530 C CA . HIS B 1 126 ? 13.578 -6.625 1.464 1 98.88 126 HIS B CA 1
ATOM 2531 C C . HIS B 1 126 ? 12.758 -7.09 0.263 1 98.88 126 HIS B C 1
ATOM 2533 O O . HIS B 1 126 ? 12.797 -6.461 -0.797 1 98.88 126 HIS B O 1
ATOM 2539 N N . LEU B 1 127 ? 12.102 -8.148 0.413 1 98.88 127 LEU B N 1
ATOM 2540 C CA . LEU B 1 127 ? 11.07 -8.586 -0.529 1 98.88 127 LEU B CA 1
ATOM 2541 C C . LEU B 1 127 ? 9.758 -8.859 0.19 1 98.88 127 LEU B C 1
ATOM 2543 O O . LEU B 1 127 ? 9.75 -9.469 1.264 1 98.88 127 LEU B O 1
ATOM 2547 N N . GLY B 1 128 ? 8.695 -8.406 -0.418 1 98.88 128 GLY B N 1
ATOM 2548 C CA . GLY B 1 128 ? 7.402 -8.594 0.219 1 98.88 128 GLY B CA 1
ATOM 2549 C C . GLY B 1 128 ? 6.387 -9.273 -0.681 1 98.88 128 GLY B C 1
ATOM 2550 O O . GLY B 1 128 ? 6.629 -9.453 -1.876 1 98.88 128 GLY B O 1
ATOM 2551 N N . LEU B 1 129 ? 5.289 -9.609 -0.166 1 98.75 129 LEU B N 1
ATOM 2552 C CA . LEU B 1 129 ? 4.098 -10.047 -0.884 1 98.75 129 LEU B CA 1
ATOM 2553 C C . LEU B 1 129 ? 2.832 -9.68 -0.118 1 98.75 129 LEU B C 1
ATOM 2555 O O . LEU B 1 129 ? 2.852 -9.578 1.11 1 98.75 129 LEU B O 1
ATOM 2559 N N . THR B 1 130 ? 1.802 -9.422 -0.786 1 98.75 130 THR B N 1
ATOM 2560 C CA . THR B 1 130 ? 0.517 -9.031 -0.218 1 98.75 130 THR B CA 1
ATOM 2561 C C . THR B 1 130 ? -0.555 -10.07 -0.539 1 98.75 130 THR B C 1
ATOM 2563 O O . THR B 1 130 ? -0.622 -10.57 -1.662 1 98.75 130 THR B O 1
ATOM 2566 N N . THR B 1 131 ? -1.281 -10.477 0.43 1 98.62 131 THR B N 1
ATOM 2567 C CA . THR B 1 131 ? -2.463 -11.32 0.308 1 98.62 131 THR B CA 1
ATOM 2568 C C . THR B 1 131 ? -3.58 -10.828 1.224 1 98.62 131 THR B C 1
ATOM 2570 O O . THR B 1 131 ? -3.615 -9.648 1.585 1 98.62 131 THR B O 1
ATOM 2573 N N . TRP B 1 132 ? -4.582 -11.664 1.415 1 98.69 132 TRP B N 1
ATOM 2574 C CA . TRP B 1 132 ? -5.707 -11.289 2.266 1 98.69 132 TRP B CA 1
ATOM 2575 C C . TRP B 1 132 ? -6.082 -12.43 3.207 1 98.69 132 TRP B C 1
ATOM 2577 O O . TRP B 1 132 ? -5.723 -13.586 2.965 1 98.69 132 TRP B O 1
ATOM 2587 N N . SER B 1 133 ? -6.75 -12.094 4.246 1 98.75 133 SER B N 1
ATOM 2588 C CA . SER B 1 133 ? -6.957 -13.031 5.344 1 98.75 133 SER B CA 1
ATOM 2589 C C . SER B 1 133 ? -7.84 -14.195 4.922 1 98.75 133 SER B C 1
ATOM 2591 O O . SER B 1 133 ? -7.91 -15.219 5.613 1 98.75 133 SER B O 1
ATOM 2593 N N . GLY B 1 134 ? -8.477 -14.102 3.803 1 98 134 GLY B N 1
ATOM 2594 C CA . GLY B 1 134 ? -9.258 -15.211 3.285 1 98 134 GLY B CA 1
ATOM 2595 C C . GLY B 1 134 ? -8.422 -16.219 2.52 1 98 134 GLY B C 1
ATOM 2596 O O . GLY B 1 134 ? -8.891 -17.328 2.227 1 98 134 GLY B O 1
ATOM 2597 N N . ASN B 1 135 ? -7.23 -15.875 2.135 1 97.81 135 ASN B N 1
ATOM 2598 C CA . ASN B 1 135 ? -6.348 -16.75 1.379 1 97.81 135 ASN B CA 1
ATOM 2599 C C . ASN B 1 135 ? -5.398 -17.516 2.297 1 97.81 135 ASN B C 1
ATOM 2601 O O . ASN B 1 135 ? -4.188 -17.297 2.27 1 97.81 135 ASN B O 1
ATOM 2605 N N . ALA B 1 136 ? -5.961 -18.438 3.061 1 96.75 136 ALA B N 1
ATOM 2606 C CA . ALA B 1 136 ? -5.215 -19.188 4.074 1 96.75 136 ALA B CA 1
ATOM 2607 C C . ALA B 1 136 ? -4.062 -19.953 3.447 1 96.75 136 ALA B C 1
ATOM 2609 O O . ALA B 1 136 ? -3.006 -20.125 4.062 1 96.75 136 ALA B O 1
ATOM 2610 N N . ARG B 1 137 ? -4.246 -20.422 2.281 1 95.94 137 ARG B N 1
ATOM 2611 C CA . ARG B 1 137 ? -3.203 -21.188 1.607 1 95.94 137 ARG B CA 1
ATOM 2612 C C . ARG B 1 137 ? -1.966 -20.328 1.357 1 95.94 137 ARG B C 1
ATOM 2614 O O . ARG B 1 137 ? -0.841 -20.766 1.612 1 95.94 137 ARG B O 1
ATOM 2621 N N . MET B 1 138 ? -2.174 -19.125 0.869 1 97.62 138 MET B N 1
ATOM 2622 C CA . MET B 1 138 ? -1.048 -18.234 0.615 1 97.62 138 MET B CA 1
ATOM 2623 C C . MET B 1 138 ? -0.368 -17.828 1.92 1 97.62 138 MET B C 1
ATOM 2625 O O . MET B 1 138 ? 0.86 -17.75 1.986 1 97.62 138 MET B O 1
ATOM 2629 N N . MET B 1 139 ? -1.136 -17.594 2.945 1 98.38 139 MET B N 1
ATOM 2630 C CA . MET B 1 139 ? -0.572 -17.25 4.25 1 98.38 139 MET B CA 1
ATOM 2631 C C . MET B 1 139 ? 0.312 -18.391 4.766 1 98.38 139 MET B C 1
ATOM 2633 O O . MET B 1 139 ? 1.433 -18.141 5.219 1 98.38 139 MET B O 1
ATOM 2637 N N . SER B 1 140 ? -0.199 -19.578 4.656 1 97.88 140 SER B N 1
ATOM 2638 C CA . SER B 1 140 ? 0.568 -20.75 5.078 1 97.88 140 SER B CA 1
ATOM 2639 C C . SER B 1 140 ? 1.847 -20.891 4.262 1 97.88 140 SER B C 1
ATOM 2641 O O . SER B 1 140 ? 2.906 -21.203 4.809 1 97.88 140 SER B O 1
ATOM 2643 N N . CYS B 1 141 ? 1.728 -20.688 2.973 1 97.81 141 CYS B N 1
ATOM 2644 C CA . CYS B 1 141 ? 2.877 -20.781 2.08 1 97.81 141 CYS B CA 1
ATOM 2645 C C . CYS B 1 141 ? 3.979 -19.828 2.512 1 97.81 141 CYS B C 1
ATOM 2647 O O . CYS B 1 141 ? 5.133 -20.219 2.66 1 97.81 141 CYS B O 1
ATOM 2649 N N . ALA B 1 142 ? 3.641 -18.594 2.744 1 98.25 142 ALA B N 1
ATOM 2650 C CA . ALA B 1 142 ? 4.602 -17.578 3.16 1 98.25 142 ALA B CA 1
ATOM 2651 C C . ALA B 1 142 ? 5.254 -17.938 4.488 1 98.25 142 ALA B C 1
ATOM 2653 O O . ALA B 1 142 ? 6.473 -17.844 4.641 1 98.25 142 ALA B O 1
ATOM 2654 N N . LYS B 1 143 ? 4.469 -18.375 5.387 1 98.06 143 LYS B N 1
ATOM 2655 C CA . LYS B 1 143 ? 4.973 -18.75 6.703 1 98.06 143 LYS B CA 1
ATOM 2656 C C . LYS B 1 143 ? 5.938 -19.922 6.613 1 98.06 143 LYS B C 1
ATOM 2658 O O . LYS B 1 143 ? 6.992 -19.922 7.25 1 98.06 143 LYS B O 1
ATOM 2663 N N . ARG B 1 144 ? 5.562 -20.859 5.863 1 97.44 144 ARG B N 1
ATOM 2664 C CA . ARG B 1 144 ? 6.391 -22.062 5.723 1 97.44 144 ARG B CA 1
ATOM 2665 C C . ARG B 1 144 ? 7.727 -21.719 5.066 1 97.44 144 ARG B C 1
ATOM 2667 O O . ARG B 1 144 ? 8.719 -22.422 5.262 1 97.44 144 ARG B O 1
ATOM 2674 N N . LEU B 1 145 ? 7.75 -20.688 4.285 1 97.5 145 LEU B N 1
ATOM 2675 C CA . LEU B 1 145 ? 8.984 -20.234 3.641 1 97.5 145 LEU B CA 1
ATOM 2676 C C . LEU B 1 145 ? 9.828 -19.406 4.602 1 97.5 145 LEU B C 1
ATOM 2678 O O . LEU B 1 145 ? 10.938 -19 4.262 1 97.5 145 LEU B O 1
ATOM 2682 N N . GLY B 1 146 ? 9.242 -19.125 5.77 1 97.5 146 GLY B N 1
ATOM 2683 C CA . GLY B 1 146 ? 9.984 -18.375 6.77 1 97.5 146 GLY B CA 1
ATOM 2684 C C . GLY B 1 146 ? 9.773 -16.875 6.672 1 97.5 146 GLY B C 1
ATOM 2685 O O . GLY B 1 146 ? 10.516 -16.094 7.273 1 97.5 146 GLY B O 1
ATOM 2686 N N . TRP B 1 147 ? 8.836 -16.438 5.82 1 98.62 147 TRP B N 1
ATOM 2687 C CA . TRP B 1 147 ? 8.539 -15.016 5.754 1 98.62 147 TRP B CA 1
ATOM 2688 C C . TRP B 1 147 ? 7.832 -14.547 7.023 1 98.62 147 TRP B C 1
ATOM 2690 O O . TRP B 1 147 ? 7.09 -15.312 7.645 1 98.62 147 TRP B O 1
ATOM 2700 N N . GLN B 1 148 ? 8.062 -13.328 7.406 1 98.81 148 GLN B N 1
ATOM 2701 C CA . GLN B 1 148 ? 7.422 -12.734 8.57 1 98.81 148 GLN B CA 1
ATOM 2702 C C . GLN B 1 148 ? 6.172 -11.953 8.18 1 98.81 148 GLN B C 1
ATOM 2704 O O . GLN B 1 148 ? 6.18 -11.219 7.188 1 98.81 148 GLN B O 1
ATOM 2709 N N . GLN B 1 149 ? 5.102 -12.172 8.93 1 98.88 149 GLN B N 1
ATOM 2710 C CA . GLN B 1 149 ? 3.945 -11.297 8.734 1 98.88 149 GLN B CA 1
ATOM 2711 C C . GLN B 1 149 ? 4.242 -9.875 9.195 1 98.88 149 GLN B C 1
ATOM 2713 O O . GLN B 1 149 ? 4.434 -9.633 10.391 1 98.88 149 GLN B O 1
ATOM 2718 N N . GLU B 1 150 ? 4.219 -9.016 8.289 1 98.94 150 GLU B N 1
ATOM 2719 C CA . GLU B 1 150 ? 4.637 -7.648 8.594 1 98.94 150 GLU B CA 1
ATOM 2720 C C . GLU B 1 150 ? 3.438 -6.707 8.672 1 98.94 150 GLU B C 1
ATOM 2722 O O . GLU B 1 150 ? 3.561 -5.574 9.141 1 98.94 150 GLU B O 1
ATOM 2727 N N . ALA B 1 151 ? 2.316 -7.156 8.156 1 98.94 151 ALA B N 1
ATOM 2728 C CA . ALA B 1 151 ? 1.125 -6.312 8.203 1 98.94 151 ALA B CA 1
ATOM 2729 C C . ALA B 1 151 ? -0.141 -7.156 8.32 1 98.94 151 ALA B C 1
ATOM 2731 O O . ALA B 1 151 ? -0.225 -8.242 7.734 1 98.94 151 ALA B O 1
ATOM 2732 N N . CYS B 1 152 ? -1.033 -6.762 9.016 1 98.94 152 CYS B N 1
ATOM 2733 C CA . CYS B 1 152 ? -2.443 -7.133 9.039 1 98.94 152 CYS B CA 1
ATOM 2734 C C . CYS B 1 152 ? -3.33 -5.902 9.18 1 98.94 152 CYS B C 1
ATOM 2736 O O . CYS B 1 152 ? -3.578 -5.434 10.289 1 98.94 152 CYS B O 1
ATOM 2738 N N . ILE B 1 153 ? -3.693 -5.316 8.102 1 98.94 153 ILE B N 1
ATOM 2739 C CA . ILE B 1 153 ? -4.574 -4.156 8.094 1 98.94 153 ILE B CA 1
ATOM 2740 C C . ILE B 1 153 ? -6.031 -4.609 8.164 1 98.94 153 ILE B C 1
ATOM 2742 O O . ILE B 1 153 ? -6.559 -5.184 7.211 1 98.94 153 ILE B O 1
ATOM 2746 N N . ARG B 1 154 ? -6.703 -4.297 9.227 1 98.88 154 ARG B N 1
ATOM 2747 C CA . ARG B 1 154 ? -7.965 -4.93 9.602 1 98.88 154 ARG B CA 1
ATOM 2748 C C . ARG B 1 154 ? -9.125 -4.367 8.789 1 98.88 154 ARG B C 1
ATOM 2750 O O . ARG B 1 154 ? -9.227 -3.152 8.594 1 98.88 154 ARG B O 1
ATOM 2757 N N . ARG B 1 155 ? -9.961 -5.234 8.258 1 98.75 155 ARG B N 1
ATOM 2758 C CA . ARG B 1 155 ? -11.273 -4.93 7.703 1 98.75 155 ARG B CA 1
ATOM 2759 C C . ARG B 1 155 ? -11.156 -3.922 6.562 1 98.75 155 ARG B C 1
ATOM 2761 O O . ARG B 1 155 ? -11.93 -2.961 6.5 1 98.75 155 ARG B O 1
ATOM 2768 N N . VAL B 1 156 ? -10.211 -4.203 5.578 1 98.81 156 VAL B N 1
ATOM 2769 C CA . VAL B 1 156 ? -10.047 -3.268 4.469 1 98.81 156 VAL B CA 1
ATOM 2770 C C . VAL B 1 156 ? -10.32 -3.98 3.145 1 98.81 156 VAL B C 1
ATOM 2772 O O . VAL B 1 156 ? -10.047 -3.438 2.072 1 98.81 156 VAL B O 1
ATOM 2775 N N . ARG B 1 157 ? -10.75 -5.195 3.209 1 98.62 157 ARG B N 1
ATOM 2776 C CA . ARG B 1 157 ? -11.148 -5.973 2.039 1 98.62 157 ARG B CA 1
ATOM 2777 C C . ARG B 1 157 ? -12.594 -6.441 2.156 1 98.62 157 ARG B C 1
ATOM 2779 O O . ARG B 1 157 ? -12.859 -7.531 2.666 1 98.62 157 ARG B O 1
ATOM 2786 N N . TYR B 1 158 ? -13.5 -5.59 1.597 1 98.44 158 TYR B N 1
ATOM 2787 C CA . TYR B 1 158 ? -14.914 -5.926 1.623 1 98.44 158 TYR B CA 1
ATOM 2788 C C . TYR B 1 158 ? -15.297 -6.785 0.424 1 98.44 158 TYR B C 1
ATOM 2790 O O . TYR B 1 158 ? -15.117 -6.375 -0.725 1 98.44 158 TYR B O 1
ATOM 2798 N N . TRP B 1 159 ? -15.82 -7.945 0.697 1 97.62 159 TRP B N 1
ATOM 2799 C CA . TRP B 1 159 ? -16.156 -8.906 -0.35 1 97.62 159 TRP B CA 1
ATOM 2800 C C . TRP B 1 159 ? -17.391 -9.711 0.036 1 97.62 159 TRP B C 1
ATOM 2802 O O . TRP B 1 159 ? -17.406 -10.383 1.068 1 97.62 159 TRP B O 1
ATOM 2812 N N . GLN B 1 160 ? -18.453 -9.57 -0.739 1 96.44 160 GLN B N 1
ATOM 2813 C CA . GLN B 1 160 ? -19.688 -10.328 -0.563 1 96.44 160 GLN B CA 1
ATOM 2814 C C . GLN B 1 160 ? -20.234 -10.172 0.855 1 96.44 160 GLN B C 1
ATOM 2816 O O . GLN B 1 160 ? -20.562 -11.164 1.509 1 96.44 160 GLN B O 1
ATOM 2821 N N . GLY B 1 161 ? -20.172 -9.023 1.37 1 97.31 161 GLY B N 1
ATOM 2822 C CA . GLY B 1 161 ? -20.812 -8.711 2.637 1 97.31 161 GLY B CA 1
ATOM 2823 C C . GLY B 1 161 ? -19.922 -8.953 3.838 1 97.31 161 GLY B C 1
ATOM 2824 O O . GLY B 1 161 ? -20.344 -8.797 4.98 1 97.31 161 GLY B O 1
ATOM 2825 N N . THR B 1 162 ? -18.719 -9.344 3.551 1 98 162 THR B N 1
ATOM 2826 C CA . THR B 1 162 ? -17.812 -9.695 4.641 1 98 162 THR B CA 1
ATOM 2827 C C . THR B 1 162 ? -16.5 -8.906 4.535 1 98 162 THR B C 1
ATOM 2829 O O . THR B 1 162 ? -15.977 -8.711 3.436 1 98 162 THR B O 1
ATOM 2832 N N . TYR B 1 163 ? -15.977 -8.484 5.688 1 98.25 163 TYR B N 1
ATOM 2833 C CA . TYR B 1 163 ? -14.688 -7.805 5.73 1 98.25 163 TYR B CA 1
ATOM 2834 C C . TYR B 1 163 ? -13.562 -8.797 5.996 1 98.25 163 TYR B C 1
ATOM 2836 O O . TYR B 1 163 ? -13.688 -9.68 6.848 1 98.25 163 TYR B O 1
ATOM 2844 N N . TYR B 1 164 ? -12.539 -8.609 5.266 1 98.75 164 TYR B N 1
ATOM 2845 C CA . TYR B 1 164 ? -11.281 -9.312 5.465 1 98.75 164 TYR B CA 1
ATOM 2846 C C . TYR B 1 164 ? -10.125 -8.336 5.645 1 98.75 164 TYR B C 1
ATOM 2848 O O . TYR B 1 164 ? -10.305 -7.125 5.48 1 98.75 164 TYR B O 1
ATOM 2856 N N . ASP B 1 165 ? -9.039 -8.859 6.027 1 98.88 165 ASP B N 1
ATOM 2857 C CA . ASP B 1 165 ? -7.844 -8.047 6.258 1 98.88 165 ASP B CA 1
ATOM 2858 C C . ASP B 1 165 ? -6.898 -8.109 5.059 1 98.88 165 ASP B C 1
ATOM 2860 O O . ASP B 1 165 ? -6.871 -9.109 4.336 1 98.88 165 ASP B O 1
ATOM 2864 N N . SER B 1 166 ? -6.191 -7.023 4.766 1 98.88 166 SER B N 1
ATOM 2865 C CA . SER B 1 166 ? -4.996 -7.098 3.932 1 98.88 166 SER B CA 1
ATOM 2866 C C . SER B 1 166 ? -3.791 -7.574 4.734 1 98.88 166 SER B C 1
ATOM 2868 O O . SER B 1 166 ? -3.49 -7.031 5.801 1 98.88 166 SER B O 1
ATOM 2870 N N . VAL B 1 167 ? -3.152 -8.586 4.309 1 98.94 167 VAL B N 1
ATOM 2871 C CA . VAL B 1 167 ? -2.035 -9.203 5.023 1 98.94 167 VAL B CA 1
ATOM 2872 C C . VAL B 1 167 ? -0.773 -9.125 4.168 1 98.94 167 VAL B C 1
ATOM 2874 O O . VAL B 1 167 ? -0.812 -9.398 2.965 1 98.94 167 VAL B O 1
ATOM 2877 N N . LYS B 1 168 ? 0.328 -8.719 4.754 1 98.94 168 LYS B N 1
ATOM 2878 C CA . LYS B 1 168 ? 1.604 -8.648 4.043 1 98.94 168 LYS B CA 1
ATOM 2879 C C . LYS B 1 168 ? 2.672 -9.477 4.758 1 98.94 168 LYS B C 1
ATOM 2881 O O . LYS B 1 168 ? 2.736 -9.484 5.988 1 98.94 168 LYS B O 1
ATOM 2886 N N . TYR B 1 169 ? 3.412 -10.117 4 1 98.94 169 TYR B N 1
ATOM 2887 C CA . TYR B 1 169 ? 4.602 -10.812 4.473 1 98.94 169 TYR B CA 1
ATOM 2888 C C . TYR B 1 169 ? 5.863 -10.219 3.852 1 98.94 169 TYR B C 1
ATOM 2890 O O . TYR B 1 169 ? 5.812 -9.633 2.771 1 98.94 169 TYR B O 1
ATOM 2898 N N . GLY B 1 170 ? 6.93 -10.375 4.57 1 98.88 170 GLY B N 1
ATOM 2899 C CA . GLY B 1 170 ? 8.211 -9.906 4.059 1 98.88 170 GLY B CA 1
ATOM 2900 C C . GLY B 1 170 ? 9.383 -10.734 4.539 1 98.88 170 GLY B C 1
ATOM 2901 O O . GLY B 1 170 ? 9.281 -11.438 5.543 1 98.88 170 GLY B O 1
ATOM 2902 N N . VAL B 1 171 ? 10.461 -10.68 3.809 1 98.88 171 VAL B N 1
ATOM 2903 C CA . VAL B 1 171 ? 11.727 -11.32 4.172 1 98.88 171 VAL B CA 1
ATOM 2904 C C . VAL B 1 171 ? 12.891 -10.383 3.85 1 98.88 171 VAL B C 1
ATOM 2906 O O . VAL B 1 171 ? 12.898 -9.734 2.803 1 98.88 171 VAL B O 1
ATOM 2909 N N . LEU B 1 172 ? 13.805 -10.273 4.793 1 98.81 172 LEU B N 1
ATOM 2910 C CA . LEU B 1 172 ? 15.023 -9.508 4.555 1 98.81 172 LEU B CA 1
ATOM 2911 C C . LEU B 1 172 ? 16.078 -10.359 3.846 1 98.81 172 LEU B C 1
ATOM 2913 O O . LEU B 1 172 ? 16.141 -11.57 4.062 1 98.81 172 LEU B O 1
ATOM 2917 N N . ARG B 1 173 ? 16.812 -9.664 3.023 1 98 173 ARG B N 1
ATOM 2918 C CA . ARG B 1 173 ? 17.906 -10.336 2.348 1 98 173 ARG B CA 1
ATOM 2919 C C . ARG B 1 173 ? 18.75 -11.125 3.34 1 98 173 ARG B C 1
ATOM 2921 O O . ARG B 1 173 ? 19.109 -12.281 3.084 1 98 173 ARG B O 1
ATOM 2928 N N . GLU B 1 174 ? 19.062 -10.562 4.488 1 97.56 174 GLU B N 1
ATOM 2929 C CA . GLU B 1 174 ? 19.953 -11.18 5.469 1 97.56 174 GLU B CA 1
ATOM 2930 C C . GLU B 1 174 ? 19.297 -12.398 6.113 1 97.56 174 GLU B C 1
ATOM 2932 O O . GLU B 1 174 ? 19.984 -13.25 6.672 1 97.56 174 GLU B O 1
ATOM 2937 N N . GLU B 1 175 ? 18 -12.445 6.074 1 97.31 175 GLU B N 1
ATOM 2938 C CA . GLU B 1 175 ? 17.25 -13.57 6.625 1 97.31 175 GLU B CA 1
ATOM 2939 C C . GLU B 1 175 ? 17.188 -14.727 5.633 1 97.31 175 GLU B C 1
ATOM 2941 O O . GLU B 1 175 ? 16.938 -15.867 6.02 1 97.31 175 GLU B O 1
ATOM 2946 N N . TRP B 1 176 ? 17.328 -14.312 4.379 1 96.38 176 TRP B N 1
ATOM 2947 C CA . TRP B 1 176 ? 17.062 -15.289 3.326 1 96.38 176 TRP B CA 1
ATOM 2948 C C . TRP B 1 176 ? 18.266 -16.188 3.102 1 96.38 176 TRP B C 1
ATOM 2950 O O . TRP B 1 176 ? 19.391 -15.711 2.924 1 96.38 176 TRP B O 1
ATOM 2960 N N . GLY B 1 177 ? 18.047 -17.516 3.018 1 81.5 177 GLY B N 1
ATOM 2961 C CA . GLY B 1 177 ? 19.062 -18.516 2.762 1 81.5 177 GLY B CA 1
ATOM 2962 C C . GLY B 1 177 ? 19.766 -18.984 4.02 1 81.5 177 GLY B C 1
ATOM 2963 O O . GLY B 1 177 ? 20.703 -19.781 3.955 1 81.5 177 GLY B O 1
ATOM 2964 N N . LYS B 1 178 ? 19.453 -18.344 5.113 1 76.69 178 LYS B N 1
ATOM 2965 C CA . LYS B 1 178 ? 20.031 -18.844 6.363 1 76.69 178 LYS B CA 1
ATOM 2966 C C . LYS B 1 178 ? 19.219 -20.016 6.91 1 76.69 178 LYS B C 1
ATOM 2968 O O . LYS B 1 178 ? 18.031 -20.141 6.633 1 76.69 178 LYS B O 1
#

Secondary structure (DSSP, 8-state):
----EEEE---HHHHHHHIIIIISSSS-GGGGTSSGGG------SSHHHHHTSHHHHHHHSTTEEEEEETTEEEEEEEEEEEETTTTEEEEEEEE--GGGTTTTHHHHHHHHHHHHHHHH-TT--EEEEEEETT-HHHHHHHHHTTPEEEEEEEEEEEETTEEEEEEEEEEEGGGTT-/----EEEE---HHHHHHHIIIIISSSS-GGGGTS-GGG------SSHHHHHTSHHHHHHHSTTEEEEEETTEEEEEEEEEEEETTTTEEEEEEEE--GGGTTTTHHHHHHHHHHHHHHHH-TT--EEEEEEETT-HHHHHHHHHTT-EEEEEEEEEEEETTEEEEEEEEEEEGGGTT-

pLDDT: mean 96.92, std 5.11, range [48.09, 98.94]

Solvent-accessible surface area (backbone atoms only — not comparable to full-atom values): 19288 Å² total; per-residue (Å²): 127,85,80,55,73,45,78,40,76,51,49,72,67,44,49,50,44,41,35,68,57,48,26,46,49,87,76,39,70,51,52,68,60,60,62,46,59,71,68,74,82,74,52,29,93,41,69,68,58,36,64,71,31,70,66,40,54,49,48,60,32,91,50,24,30,28,33,23,51,76,83,40,56,38,32,36,37,37,52,45,68,79,35,70,82,25,40,24,36,31,44,48,75,46,60,39,43,70,88,47,58,95,67,53,53,64,49,53,52,50,50,52,48,50,54,51,47,48,68,74,36,76,84,44,46,28,43,28,34,75,53,38,67,82,32,56,66,60,53,50,42,41,46,73,73,65,34,42,79,28,27,52,40,66,44,35,37,40,42,95,93,40,70,28,25,41,29,29,34,33,42,40,51,88,62,57,91,109,128,85,79,54,73,44,78,41,74,51,49,72,68,45,49,51,44,42,33,66,58,48,24,44,49,86,75,41,70,50,50,71,59,60,64,47,59,71,67,74,82,70,54,30,93,42,69,68,59,36,63,72,31,70,66,39,52,49,48,59,32,91,50,23,32,28,32,22,51,77,83,38,54,38,33,36,37,37,52,46,68,77,36,69,82,25,42,23,35,31,42,50,73,48,60,40,42,71,87,48,58,94,68,53,53,64,49,53,52,50,50,53,48,50,55,51,48,50,66,75,36,75,85,43,48,29,43,30,34,76,53,39,66,82,33,56,66,59,54,51,42,42,47,74,72,67,34,41,79,30,27,52,40,65,44,36,37,39,44,95,92,39,67,29,26,41,29,29,34,33,42,40,51,87,61,57,92,108

Nearest PDB structures (foldseek):
  8fv0-assembly1_C  TM=7.943E-01  e=9.593E-12  Staphylococcus aureus
  6d72-assembly1_C  TM=7.223E-01  e=7.745E-11  Yersinia pestis
  4r9m-assembly1_B  TM=7.383E-01  e=4.326E-10  Escherichia coli K-12
  6erd-assembly2_D  TM=7.385E-01  e=5.531E-10  Bacillus cereus ATCC 14579
  5wif-assembly1_B  TM=7.443E-01  e=1.022E-09  Yersinia pestis

Sequence (356 aa):
MTQNIELVSFNENKLRAVWELGFRDSEPEWARWDAPYFQEYQAYESFEDFASSGVAAFLLSERVRCIQVEGQAVGMVSRTWEDRQTRWMEVGIVIYDANRWNTGVGRKALEKWTTNTFARFPELEHLGLTTWSGNARMMSCAKRLGWQQEACIRRVRYWQGTYYDSVKYGVLREEWGKMTQNIELVSFNENKLRAVWELGFRDSEPEWARWDAPYFQEYQAYESFEDFASSGVAAFLLSERVRCIQVEGQAVGMVSRTWEDRQTRWMEVGIVIYDANRWNTGVGRKALEKWTTNTFARFPELEHLGLTTWSGNARMMSCAKRLGWQQEACIRRVRYWQGTYYDSVKYGVLREEWGK

Organism: NCBI:txid592010

Foldseek 3Di:
DPWDKDWAADDLVLLVLLLVLAAADPDAPQCVFALCLVVPHHHDPDSVVVCPDVVVVQSRDPQKTFIDTPRHGFWMKGKDAPDVVVQAMEMDITGSHPVCQPVCSGLVVVLVVVVVVCVVPVPHFKYKYKGKPVNVSVVVSCVVQVWDWDDWAWQPRDDPNDGITITMTMDTPVRRPD/DPWDKDWAADDLVLLVLLLVLAAADPDAPQCVFVLCLVVPHHHDPDSVVVCPDPVVVQSRDPQKTFIDTPRHTFWMKGKDAPDVVVQAMEMDITGSHPVCQPVCSGLVVVLVVVVVVCVVPVPHFKYKYKGKPVNVSVVVSCVVQVWDWDDWAWQPRDDPNDGITITMTMDTPVRRPD

InterPro domains:
  IPR000182 GNAT domain [PF13302] (25-147)
  IPR000182 GNAT domain [PS51186] (5-170)
  IPR016181 Acyl-CoA N-acyltransferase [SSF55729] (2-172)

Radius of gyration: 23.34 Å; Cα contacts (8 Å, |Δi|>4): 674; chains: 2; bounding box: 43×72×58 Å